Protein AF-0000000079570601 (afdb_homodimer)

Solvent-accessible surface area (backbone atoms only — not comparable to full-atom values): 13243 Å² total; per-residue (Å²): 118,61,71,46,60,29,41,32,36,60,76,48,92,51,24,32,38,34,32,43,89,65,66,34,74,46,58,36,30,83,54,88,56,44,44,42,29,32,66,52,32,40,37,41,13,38,45,50,30,35,46,32,47,29,41,59,62,26,50,78,47,21,62,67,76,37,49,36,35,40,22,36,32,30,47,47,73,58,99,70,26,23,23,57,42,77,32,35,38,34,38,42,67,40,51,45,84,55,72,39,18,50,51,16,60,66,43,40,67,57,32,50,49,44,14,59,66,33,56,13,34,50,48,28,27,28,44,70,29,46,73,72,43,76,44,82,103,118,61,72,46,60,29,41,33,36,61,77,49,93,52,24,32,38,33,32,44,88,66,65,35,74,46,57,36,30,82,53,88,57,45,44,43,28,32,66,51,32,40,38,41,11,38,45,50,30,35,46,33,46,27,42,57,61,24,51,77,48,22,60,67,76,37,49,36,36,40,21,37,30,32,46,46,74,58,98,68,25,25,22,56,43,76,31,35,38,35,37,42,66,38,52,45,84,56,70,38,16,51,51,17,60,67,44,42,68,58,31,51,48,44,14,60,66,32,56,14,35,51,48,27,27,27,44,70,29,45,73,72,43,76,42,82,103

Foldseek 3Di:
DDDFDWDWDDDDVQKIWIAGPVGDIAIEGDPPDPGHHPVVVLQVLQQVLLQVQLQVVLVVQFHWPDWDKDWDWDWDQDPVGTDTDPIDIDIDTAGDDDRSRVSSVVCNVVSSVCCQPPRRPSNCCVVVDDDDDDDDD/DDDFDWDWDDDDVQKIWIAGPVGDIAIEGDPPDPGHHPVVVLQVLQQVLLQVQLQVVLVVQFHWPDWDKDWDWDWDQDPVGTDTDPIDIDIDTAGDDDRSRVSSVVCNVVSSVCCQPPRRPSNVCVVVDDDDDDDDD

Organism: NCBI:txid1891644

Secondary structure (DSSP, 8-state):
--EEEEEEEEEETTEEEEE-TTS-EEEE-SSSSSSBPHHHHHHHHHHHHHHHHHHHHHHTT--EEEEEEEEEEEEEEETTEEEEEEEEEEEEEEE-SSHHHHHHHHHHHHHHHHIIIII-HHHHHHHH---EEEEE-/--EEEEEEEEEETTEEEEE-TTS-EEEE-SSSSSSBPHHHHHHHHHHHHHHHHHHHHHHTT--EEEEEEEEEEEEEEETTEEEEEEEEEEEEEEE-SSHHHHHHHHHHHHHHHHIIIII-HHHHHHHH---EEEEE-

Radius of gyration: 18.95 Å; Cα contacts (8 Å, |Δi|>4): 691; chains: 2; bounding box: 38×67×41 Å

InterPro domains:
  IPR003718 OsmC/Ohr conserved domain [PF02566] (31-133)
  IPR015946 K homology domain-like, alpha/beta [G3DSA:3.30.300.20] (38-136)
  IPR036102 OsmC/Ohr superfamily [SSF82784] (5-133)

pLDDT: mean 97.67, std 3.78, range [59.81, 99.0]

Nearest PDB structures (foldseek):
  1ml8-assembly1_A-2  TM=8.120E-01  e=1.477E-06  Escherichia coli
  1nye-assembly2_D  TM=7.050E-01  e=4.904E-06  Escherichia coli
  1qwi-assembly1_B  TM=6.899E-01  e=2.198E-05  Escherichia coli
  1nye-assembly1_A  TM=7.044E-01  e=6.872E-05  Escherichia coli
  2ql8-assembly1_B  TM=7.036E-01  e=4.065E-03  Lacticaseibacillus paracasei ATCC 334

Structure (mmCIF, N/CA/C/O backbone):
data_AF-0000000079570601-model_v1
#
loop_
_entity.id
_entity.type
_entity.pdbx_description
1 polymer 'OsmC family peroxiredoxin'
#
loop_
_atom_site.group_PDB
_atom_site.id
_atom_site.type_symbol
_atom_site.label_atom_id
_atom_site.label_alt_id
_atom_site.label_comp_id
_atom_site.label_asym_id
_atom_site.label_entity_id
_atom_site.label_seq_id
_atom_site.pdbx_PDB_ins_code
_atom_site.Cartn_x
_atom_site.Cartn_y
_atom_site.Cartn_z
_atom_site.occupancy
_atom_site.B_iso_or_equiv
_atom_site.auth_seq_id
_atom_site.auth_comp_id
_atom_site.auth_asym_id
_atom_site.auth_atom_id
_atom_site.pdbx_PDB_model_num
ATOM 1 N N . MET A 1 1 ? -19.844 -0.626 6.215 1 60.28 1 MET A N 1
ATOM 2 C CA . MET A 1 1 ? -18.406 -0.87 6.18 1 60.28 1 MET A CA 1
ATOM 3 C C . MET A 1 1 ? -17.953 -1.247 4.777 1 60.28 1 MET A C 1
ATOM 5 O O . MET A 1 1 ? -18.422 -2.236 4.211 1 60.28 1 MET A O 1
ATOM 9 N N . ALA A 1 2 ? -17.328 -0.262 4.195 1 81.19 2 ALA A N 1
ATOM 10 C CA . ALA A 1 2 ? -17.234 -0.324 2.738 1 81.19 2 ALA A CA 1
ATOM 11 C C . ALA A 1 2 ? -16.094 -1.247 2.307 1 81.19 2 ALA A C 1
ATOM 13 O O . ALA A 1 2 ? -15 -1.196 2.871 1 81.19 2 ALA A O 1
ATOM 14 N N . ARG A 1 3 ? -16.469 -2.258 1.586 1 89.88 3 ARG A N 1
ATOM 15 C CA . ARG A 1 3 ? -15.484 -3.148 0.983 1 89.88 3 ARG A CA 1
ATOM 16 C C . ARG A 1 3 ? -14.797 -2.482 -0.205 1 89.88 3 ARG A C 1
ATOM 18 O O . ARG A 1 3 ? -15.453 -1.821 -1.015 1 89.88 3 ARG A O 1
ATOM 25 N N . ARG A 1 4 ? -13.523 -2.58 -0.19 1 95.06 4 ARG A N 1
ATOM 26 C CA . ARG A 1 4 ? -12.75 -2.107 -1.332 1 95.06 4 ARG A CA 1
ATOM 27 C C . ARG A 1 4 ? -12.094 -3.273 -2.068 1 95.06 4 ARG A C 1
ATOM 29 O O . ARG A 1 4 ? -11.68 -4.254 -1.445 1 95.06 4 ARG A O 1
ATOM 36 N N . THR A 1 5 ? -12.039 -3.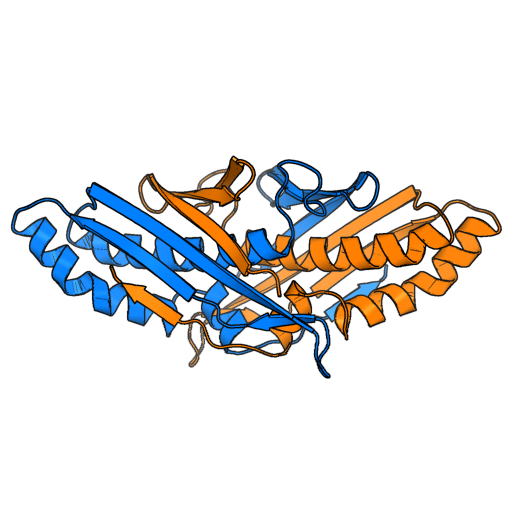088 -3.387 1 98.38 5 THR A N 1
ATOM 37 C CA . THR A 1 5 ? -11.438 -4.133 -4.211 1 98.38 5 THR A CA 1
ATOM 38 C C . THR A 1 5 ? -10.57 -3.523 -5.305 1 98.38 5 THR A C 1
ATOM 40 O O . THR A 1 5 ? -10.891 -2.467 -5.848 1 98.38 5 THR A O 1
ATOM 43 N N . VAL A 1 6 ? -9.508 -4.199 -5.621 1 98.88 6 VAL A N 1
ATOM 44 C CA . VAL A 1 6 ? -8.648 -3.873 -6.758 1 98.88 6 VAL A CA 1
ATOM 45 C C . VAL A 1 6 ? -8.422 -5.121 -7.605 1 98.88 6 VAL A C 1
ATOM 47 O O . VAL A 1 6 ? -8.219 -6.215 -7.074 1 98.88 6 VAL A O 1
ATOM 50 N N . GLN A 1 7 ? -8.516 -4.918 -8.891 1 98.94 7 GLN A N 1
ATOM 51 C CA . GLN A 1 7 ? -8.203 -5.977 -9.844 1 98.94 7 GLN A CA 1
ATOM 52 C C . GLN A 1 7 ? -6.785 -5.824 -10.391 1 98.94 7 GLN A C 1
ATOM 54 O O . GLN A 1 7 ? -6.359 -4.715 -10.719 1 98.94 7 GLN A O 1
ATOM 59 N N . ILE A 1 8 ? -6.051 -6.945 -10.492 1 99 8 ILE A N 1
ATOM 60 C CA . ILE A 1 8 ? -4.668 -6.922 -10.953 1 99 8 ILE A CA 1
ATOM 61 C C . ILE A 1 8 ? -4.461 -8 -12.023 1 99 8 ILE A C 1
ATOM 63 O O . ILE A 1 8 ? -4.883 -9.148 -11.844 1 99 8 ILE A O 1
ATOM 67 N N . GLU A 1 9 ? -3.807 -7.613 -13.109 1 98.94 9 GLU A N 1
ATOM 68 C CA . GLU A 1 9 ? -3.594 -8.547 -14.211 1 98.94 9 GLU A CA 1
ATOM 69 C C . GLU A 1 9 ? -2.152 -8.5 -14.711 1 98.94 9 GLU A C 1
ATOM 71 O O . GLU A 1 9 ? -1.586 -7.414 -14.875 1 98.94 9 GLU A O 1
ATOM 76 N N . LYS A 1 10 ? -1.619 -9.641 -14.938 1 98.94 10 LYS A N 1
ATOM 77 C CA . LYS A 1 10 ? -0.283 -9.734 -15.523 1 98.94 10 LYS A CA 1
ATOM 78 C C . LYS A 1 10 ? -0.291 -9.297 -16.984 1 98.94 10 LYS A C 1
ATOM 80 O O . LYS A 1 10 ? -1.134 -9.742 -17.766 1 98.94 10 LYS A O 1
ATOM 85 N N . ILE A 1 11 ? 0.71 -8.477 -17.297 1 98.56 11 ILE A N 1
ATOM 86 C CA . ILE A 1 11 ? 0.726 -8.008 -18.688 1 98.56 11 ILE A CA 1
ATOM 87 C C . ILE A 1 11 ? 2.057 -8.375 -19.344 1 98.56 11 ILE A C 1
ATOM 89 O O . ILE A 1 11 ? 2.213 -8.25 -20.562 1 98.56 11 ILE A O 1
ATOM 93 N N . ALA A 1 12 ? 3.02 -8.742 -18.672 1 97.94 12 ALA A N 1
ATOM 94 C CA . ALA A 1 12 ? 4.348 -9.211 -19.047 1 97.94 12 ALA A CA 1
ATOM 95 C C . ALA A 1 12 ? 5.027 -9.945 -17.906 1 97.94 12 ALA A C 1
ATOM 97 O O . ALA A 1 12 ? 4.496 -10.008 -16.797 1 97.94 12 ALA A O 1
ATOM 98 N N . PRO A 1 13 ? 6.09 -10.633 -18.125 1 97.25 13 PRO A N 1
ATOM 99 C CA . PRO A 1 13 ? 6.762 -11.32 -17.016 1 97.25 13 PRO A CA 1
ATOM 100 C C . PRO A 1 13 ? 7.016 -10.398 -15.828 1 97.25 13 PRO A C 1
ATOM 102 O O . PRO A 1 13 ? 7.715 -9.391 -15.953 1 97.25 13 PRO A O 1
ATOM 105 N N . SER A 1 14 ? 6.441 -10.711 -14.727 1 97.44 14 SER A N 1
ATOM 106 C CA . SER A 1 14 ? 6.566 -10.016 -13.453 1 97.44 14 SER A CA 1
ATOM 107 C C . SER A 1 14 ? 6.109 -8.562 -13.562 1 97.44 14 SER A C 1
ATOM 109 O O . SER A 1 14 ? 6.625 -7.688 -12.867 1 97.44 14 SER A O 1
ATOM 111 N N . LYS A 1 15 ? 5.297 -8.273 -14.5 1 98.56 15 LYS A N 1
ATOM 112 C CA . LYS A 1 15 ? 4.723 -6.945 -14.711 1 98.56 15 LYS A CA 1
ATOM 113 C C . LYS A 1 15 ? 3.199 -6.996 -14.688 1 98.56 15 LYS A C 1
ATOM 115 O O . LYS A 1 15 ? 2.586 -7.793 -15.398 1 98.56 15 LYS A O 1
ATOM 120 N N . PHE A 1 16 ? 2.592 -6.102 -13.93 1 98.94 16 PHE A N 1
ATOM 121 C CA . PHE A 1 16 ? 1.158 -6.16 -13.672 1 98.94 16 PHE A CA 1
ATOM 122 C C . PHE A 1 16 ? 0.527 -4.781 -13.82 1 98.94 16 PHE A C 1
ATOM 124 O O . PHE A 1 16 ? 1.208 -3.762 -13.688 1 98.94 16 PHE A O 1
ATOM 131 N N . VAL A 1 17 ? -0.768 -4.812 -14.086 1 98.94 17 VAL A N 1
ATOM 132 C CA . VAL A 1 17 ? -1.584 -3.604 -14.039 1 98.94 17 VAL A CA 1
ATOM 133 C C . VAL A 1 17 ? -2.688 -3.764 -13 1 98.94 17 VAL A C 1
ATOM 135 O O . VAL A 1 17 ? -3.445 -4.734 -13.031 1 98.94 17 VAL A O 1
ATOM 138 N N . ALA A 1 18 ? -2.713 -2.852 -12.062 1 98.94 18 ALA A N 1
ATOM 139 C CA . ALA A 1 18 ? -3.805 -2.775 -11.102 1 98.94 18 ALA A CA 1
ATOM 140 C C . ALA A 1 18 ? -4.863 -1.772 -11.547 1 98.94 18 ALA A C 1
ATOM 142 O O . ALA A 1 18 ? -4.535 -0.679 -12.008 1 98.94 18 ALA A O 1
ATOM 143 N N . THR A 1 19 ? -6.117 -2.127 -11.406 1 98.88 19 THR A N 1
ATOM 144 C CA . THR A 1 19 ? -7.25 -1.287 -11.781 1 98.88 19 THR A CA 1
ATOM 145 C C . THR A 1 19 ? -8.227 -1.142 -10.617 1 98.88 19 THR A C 1
ATOM 147 O O . THR A 1 19 ? -8.656 -2.139 -10.031 1 98.88 19 THR A O 1
ATOM 150 N N . ASN A 1 20 ? -8.531 0.105 -10.281 1 98.25 20 ASN A N 1
ATOM 151 C CA . ASN A 1 20 ? -9.547 0.298 -9.258 1 98.25 20 ASN A CA 1
ATOM 152 C C . ASN A 1 20 ? -10.953 0.258 -9.852 1 98.25 20 ASN A C 1
ATOM 154 O O . ASN A 1 20 ? -11.125 0.081 -11.055 1 98.25 20 ASN A O 1
ATOM 158 N N . GLU A 1 21 ? -11.953 0.368 -9 1 95.75 21 GLU A N 1
ATOM 159 C CA . GLU A 1 21 ? -13.344 0.22 -9.422 1 95.75 21 GLU A CA 1
ATOM 160 C C . GLU A 1 21 ? -13.758 1.357 -10.352 1 95.75 21 GLU A C 1
ATOM 162 O O . GLU A 1 21 ? -14.703 1.215 -11.133 1 95.75 21 GLU A O 1
ATOM 167 N N . ARG A 1 22 ? -13.039 2.416 -10.297 1 96.5 22 ARG A N 1
ATOM 168 C CA . ARG A 1 22 ? -13.398 3.598 -11.07 1 96.5 22 ARG A CA 1
ATOM 169 C C . ARG A 1 22 ? -12.625 3.646 -12.383 1 96.5 22 ARG A C 1
ATOM 171 O O . ARG A 1 22 ? -12.742 4.605 -13.148 1 96.5 22 ARG A O 1
ATOM 178 N N . GLY A 1 23 ? -11.727 2.729 -12.609 1 97.19 23 GLY A N 1
ATOM 179 C CA . GLY A 1 23 ? -11.117 2.547 -13.922 1 97.19 23 GLY A CA 1
ATOM 180 C C . GLY A 1 23 ? -9.695 3.051 -13.992 1 97.19 23 GLY A C 1
ATOM 181 O O . GLY A 1 23 ? -9.016 2.873 -15.016 1 97.19 23 GLY A O 1
ATOM 182 N N . ALA A 1 24 ? -9.141 3.764 -12.961 1 97.69 24 ALA A N 1
ATOM 183 C CA . ALA A 1 24 ? -7.746 4.199 -12.945 1 97.69 24 ALA A CA 1
ATOM 184 C C . ALA A 1 24 ? -6.801 3.004 -12.914 1 97.69 24 ALA A C 1
ATOM 186 O O . 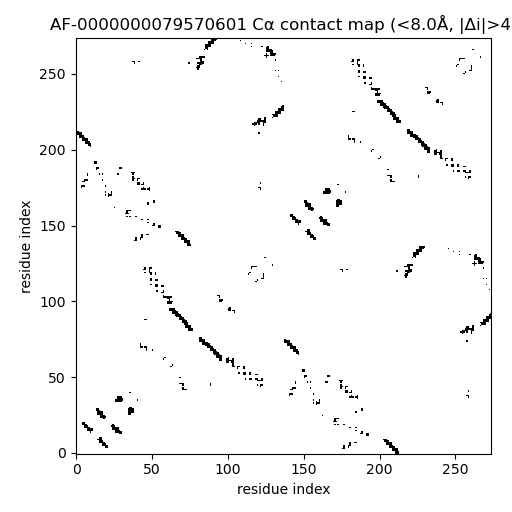ALA A 1 24 ? -7.113 1.97 -12.32 1 97.69 24 ALA A O 1
ATOM 187 N N . GLN A 1 25 ? -5.621 3.182 -13.531 1 98.5 25 GLN A N 1
ATOM 188 C CA . GLN A 1 25 ? -4.68 2.072 -13.641 1 98.5 25 GLN A CA 1
ATOM 189 C C . GLN A 1 25 ? -3.283 2.49 -13.188 1 98.5 25 GLN A C 1
ATOM 191 O O . GLN A 1 25 ? -2.881 3.639 -13.375 1 98.5 25 GLN A O 1
ATOM 196 N N . ILE A 1 26 ? -2.58 1.528 -12.617 1 98.5 26 ILE A N 1
ATOM 197 C CA . ILE A 1 26 ? -1.169 1.661 -12.273 1 98.5 26 ILE A CA 1
ATOM 198 C C . ILE A 1 26 ? -0.402 0.433 -12.758 1 98.5 26 ILE A C 1
ATOM 200 O O . ILE A 1 26 ? -0.833 -0.702 -12.539 1 98.5 26 ILE A O 1
ATOM 204 N N . THR A 1 27 ? 0.699 0.72 -13.414 1 98.62 27 THR A N 1
ATOM 205 C CA . THR A 1 27 ? 1.592 -0.369 -13.789 1 98.62 27 THR A CA 1
ATOM 206 C C . THR A 1 27 ? 2.635 -0.619 -12.703 1 98.62 27 THR A C 1
ATOM 208 O O . THR A 1 27 ? 3.225 0.325 -12.18 1 98.62 27 THR A O 1
ATOM 211 N N . ILE A 1 28 ? 2.848 -1.929 -12.375 1 98.81 28 ILE A N 1
ATOM 212 C CA . ILE A 1 28 ? 3.725 -2.338 -11.281 1 98.81 28 ILE A CA 1
ATOM 213 C C . ILE A 1 28 ? 4.68 -3.424 -11.773 1 98.81 28 ILE A C 1
ATOM 215 O O . ILE A 1 28 ? 4.262 -4.375 -12.438 1 98.81 28 ILE A O 1
ATOM 219 N N . GLY A 1 29 ? 5.891 -3.211 -11.461 1 98.31 29 GLY A N 1
ATOM 220 C CA . GLY A 1 29 ? 6.891 -4.191 -11.859 1 98.31 29 GLY A CA 1
ATOM 221 C C . GLY A 1 29 ? 7.988 -4.375 -10.828 1 98.31 29 GLY A C 1
ATOM 222 O O . GLY A 1 29 ? 7.75 -4.207 -9.625 1 98.31 29 GLY A O 1
ATOM 223 N N . MET A 1 30 ? 9.125 -4.758 -11.312 1 97.19 30 MET A N 1
ATOM 224 C CA . MET A 1 30 ? 10.234 -5.117 -10.43 1 97.19 30 MET A CA 1
ATOM 225 C C . MET A 1 30 ? 11.289 -4.016 -10.398 1 97.19 30 MET A C 1
ATOM 227 O O . MET A 1 30 ? 12.391 -4.211 -9.883 1 97.19 30 MET A O 1
ATOM 231 N N . GLY A 1 31 ? 10.992 -2.896 -11.039 1 93.88 31 GLY A N 1
ATOM 232 C CA . GLY A 1 31 ? 11.891 -1.757 -10.93 1 93.88 31 GLY A CA 1
ATOM 233 C C . GLY A 1 31 ? 12.844 -1.629 -12.102 1 93.88 31 GLY A C 1
ATOM 234 O O . GLY A 1 31 ? 13.789 -0.841 -12.055 1 93.88 31 GLY A O 1
ATOM 235 N N . GLU A 1 32 ? 12.648 -2.414 -13.141 1 92.81 32 GLU A N 1
ATOM 236 C CA . GLU A 1 32 ? 13.516 -2.371 -14.312 1 92.81 32 GLU A CA 1
ATOM 237 C C . GLU A 1 32 ? 13.195 -1.169 -15.195 1 92.81 32 GLU A C 1
ATOM 239 O O . GLU A 1 32 ? 13.984 -0.803 -16.062 1 92.81 32 GLU A O 1
ATOM 244 N N . ASP A 1 33 ? 12.102 -0.606 -15.062 1 94.19 33 ASP A N 1
ATOM 245 C CA . ASP A 1 33 ? 11.656 0.616 -15.719 1 94.19 33 ASP A CA 1
ATOM 246 C C . ASP A 1 33 ? 11.078 1.604 -14.711 1 94.19 33 ASP A C 1
ATOM 248 O O . ASP A 1 33 ? 11.32 1.489 -13.508 1 94.19 33 ASP A O 1
ATOM 252 N N . ALA A 1 34 ? 10.414 2.596 -15.203 1 95.94 34 ALA A N 1
ATOM 253 C CA . ALA A 1 34 ? 9.953 3.682 -14.344 1 95.94 34 ALA A CA 1
ATOM 254 C C . ALA A 1 34 ? 8.742 3.258 -13.523 1 95.94 34 ALA A C 1
ATOM 256 O O . ALA A 1 34 ? 8.281 3.998 -12.648 1 95.94 34 ALA A O 1
ATOM 257 N N . ASP A 1 35 ? 8.281 2.066 -13.742 1 97.44 35 ASP A N 1
ATOM 258 C CA . ASP A 1 35 ? 7.078 1.61 -13.055 1 97.44 35 ASP A CA 1
ATOM 259 C C . ASP A 1 35 ? 7.301 1.546 -11.547 1 97.44 35 ASP A C 1
ATOM 261 O O . ASP A 1 35 ? 8.438 1.391 -11.086 1 97.44 35 ASP A O 1
ATOM 265 N N . PHE A 1 36 ? 6.305 1.702 -10.828 1 98.5 36 PHE A N 1
ATOM 266 C CA . PHE A 1 36 ? 6.383 1.478 -9.391 1 98.5 36 PHE A CA 1
ATOM 267 C C . PHE A 1 36 ? 6.672 0.013 -9.086 1 98.5 36 PHE A C 1
ATOM 269 O O . PHE A 1 36 ? 6.227 -0.877 -9.812 1 98.5 36 PHE A O 1
ATOM 276 N N . VAL A 1 37 ? 7.379 -0.242 -8.023 1 98.44 37 VAL A N 1
ATOM 277 C CA . VAL A 1 37 ? 7.445 -1.569 -7.422 1 98.44 37 VAL A CA 1
ATOM 278 C C . VAL A 1 37 ? 6.469 -1.653 -6.254 1 98.44 37 VAL A C 1
ATOM 280 O O . VAL A 1 37 ? 6.055 -0.628 -5.707 1 98.44 37 VAL A O 1
ATOM 283 N N . PRO A 1 38 ? 6.074 -2.846 -5.836 1 98.75 38 PRO A N 1
ATOM 284 C CA . PRO A 1 38 ? 5.051 -2.98 -4.797 1 98.75 38 PRO A CA 1
ATOM 285 C C . PRO A 1 38 ? 5.414 -2.248 -3.508 1 98.75 38 PRO A C 1
ATOM 287 O O . PRO A 1 38 ? 4.562 -1.602 -2.896 1 98.75 38 PRO A O 1
ATOM 290 N N . GLY A 1 39 ? 6.66 -2.314 -3.105 1 98.56 39 GLY A N 1
ATOM 291 C CA . GLY A 1 39 ? 7.102 -1.622 -1.905 1 98.56 39 GLY A CA 1
ATOM 292 C C . GLY A 1 39 ? 6.891 -0.122 -1.968 1 98.56 39 GLY A C 1
ATOM 293 O O . GLY A 1 39 ? 6.523 0.501 -0.968 1 98.56 39 GLY A O 1
ATOM 294 N N . GLU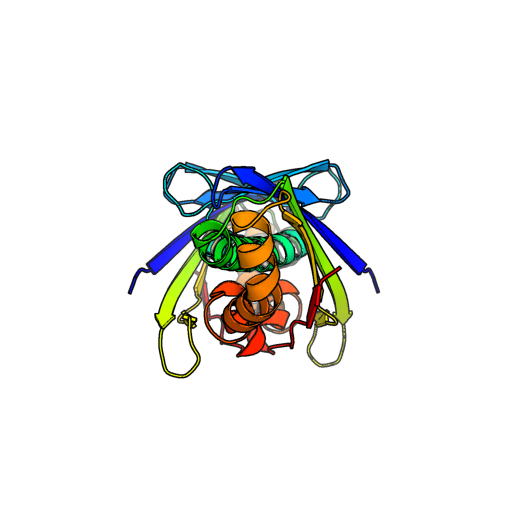 A 1 40 ? 7.113 0.484 -3.115 1 98.69 40 GLU A N 1
ATOM 295 C CA . GLU A 1 40 ? 6.883 1.913 -3.301 1 98.69 40 GLU A CA 1
ATOM 296 C C . GLU A 1 40 ? 5.395 2.248 -3.234 1 98.69 40 GLU A C 1
ATOM 298 O O . GLU A 1 40 ? 5.016 3.318 -2.756 1 98.69 40 GLU A O 1
ATOM 303 N N . LEU A 1 41 ? 4.504 1.358 -3.721 1 98.88 41 LEU A N 1
ATOM 304 C CA . LEU A 1 41 ? 3.066 1.568 -3.582 1 98.88 41 LEU A CA 1
ATOM 305 C C . LEU A 1 41 ? 2.658 1.588 -2.111 1 98.88 41 LEU A C 1
ATOM 307 O O . LEU A 1 41 ? 1.8 2.377 -1.713 1 98.88 41 LEU A O 1
ATOM 311 N N . LEU A 1 42 ? 3.275 0.679 -1.354 1 98.94 42 LEU A N 1
ATOM 312 C CA . LEU A 1 42 ? 3.021 0.662 0.082 1 98.94 42 LEU A CA 1
ATOM 313 C C . LEU A 1 42 ? 3.383 2.002 0.713 1 98.94 42 LEU A C 1
ATOM 315 O O . LEU A 1 42 ? 2.594 2.568 1.473 1 98.94 42 LEU A O 1
ATOM 319 N N . LEU A 1 43 ? 4.547 2.518 0.365 1 98.94 43 LEU A N 1
ATOM 320 C CA . LEU A 1 43 ? 4.988 3.801 0.902 1 98.94 43 LEU A CA 1
ATOM 321 C C . LEU A 1 43 ? 4.062 4.926 0.456 1 98.94 43 LEU A C 1
ATOM 323 O O . LEU A 1 43 ? 3.697 5.789 1.257 1 98.94 43 LEU A O 1
ATOM 327 N N . ALA A 1 44 ? 3.664 4.914 -0.825 1 98.94 44 ALA A N 1
ATOM 328 C CA . ALA A 1 44 ? 2.75 5.926 -1.352 1 98.94 44 ALA A CA 1
ATOM 329 C C . ALA A 1 44 ? 1.405 5.875 -0.632 1 98.94 44 ALA A C 1
ATOM 331 O O . ALA A 1 44 ? 0.803 6.918 -0.357 1 98.94 44 ALA A O 1
ATOM 332 N N . ALA A 1 45 ? 0.935 4.656 -0.342 1 98.94 45 ALA A N 1
ATOM 333 C CA . ALA A 1 45 ? -0.331 4.48 0.365 1 98.94 45 ALA A CA 1
ATOM 334 C C . ALA A 1 45 ? -0.267 5.086 1.765 1 98.94 45 ALA A C 1
ATOM 336 O O . ALA A 1 45 ? -1.171 5.816 2.172 1 98.94 45 ALA A O 1
ATOM 337 N N . ILE A 1 46 ? 0.817 4.844 2.479 1 98.94 46 ILE A N 1
ATOM 338 C CA . ILE A 1 46 ? 1.014 5.359 3.83 1 98.94 46 ILE A CA 1
ATOM 339 C C . ILE A 1 46 ? 1.001 6.887 3.805 1 98.94 46 ILE A C 1
ATOM 341 O O . ILE A 1 46 ? 0.244 7.52 4.547 1 98.94 46 ILE A O 1
ATOM 345 N N . GLY A 1 47 ? 1.842 7.457 2.992 1 98.94 47 GLY A N 1
ATOM 346 C CA . GLY A 1 47 ? 2.027 8.898 2.979 1 98.94 47 GLY A CA 1
ATOM 347 C C . GLY A 1 47 ? 0.788 9.656 2.545 1 98.94 47 GLY A C 1
ATOM 348 O O . GLY A 1 47 ? 0.452 10.695 3.121 1 98.94 47 GLY A O 1
ATOM 349 N N . SER A 1 48 ? 0.135 9.18 1.51 1 98.94 48 SER A N 1
ATOM 350 C CA . SER A 1 48 ? -1.032 9.891 0.996 1 98.94 48 SER A CA 1
ATOM 351 C C . SER A 1 48 ? -2.213 9.781 1.955 1 98.94 48 SER A C 1
ATOM 353 O O . SER A 1 48 ? -3.01 10.711 2.074 1 98.94 48 SER A O 1
ATOM 355 N N . CYS A 1 49 ? -2.369 8.641 2.619 1 98.94 49 CYS A N 1
ATOM 356 C CA . CYS A 1 49 ? -3.41 8.484 3.631 1 98.94 49 CYS A CA 1
ATOM 357 C C . CYS A 1 49 ? -3.242 9.508 4.746 1 98.94 49 CYS A C 1
ATOM 359 O O . CYS A 1 49 ? -4.176 10.25 5.062 1 98.94 49 CYS A O 1
ATOM 361 N N . SER A 1 50 ? -2.023 9.516 5.277 1 98.88 50 SER A N 1
ATOM 362 C CA . SER A 1 50 ? -1.723 10.492 6.32 1 98.88 50 SER A CA 1
ATOM 363 C C . SER A 1 50 ? -1.85 11.922 5.793 1 98.88 50 SER A C 1
ATOM 365 O O . SER A 1 50 ? -2.357 12.797 6.488 1 98.88 50 SER A O 1
ATOM 367 N N . GLY A 1 51 ? -1.33 12.125 4.605 1 98.94 51 GLY A N 1
ATOM 368 C CA . GLY A 1 51 ? -1.432 13.438 3.984 1 98.94 51 GLY A CA 1
ATOM 369 C C . GLY A 1 51 ? -2.857 13.945 3.889 1 98.94 51 GLY A C 1
ATOM 370 O O . GLY A 1 51 ? -3.135 15.102 4.215 1 98.94 51 GLY A O 1
ATOM 371 N N . ILE A 1 52 ? -3.732 13.102 3.453 1 98.88 52 ILE A N 1
ATOM 372 C CA . ILE A 1 52 ? -5.137 13.469 3.322 1 98.88 52 ILE A CA 1
ATOM 373 C C . ILE A 1 52 ? -5.699 13.859 4.688 1 98.88 52 ILE A C 1
ATOM 375 O O . ILE A 1 52 ? -6.359 14.891 4.824 1 98.88 52 ILE A O 1
ATOM 379 N N . ASP A 1 53 ? -5.449 13.07 5.711 1 98.81 53 ASP A N 1
ATOM 380 C CA . ASP A 1 53 ? -5.926 13.375 7.055 1 98.81 53 ASP A CA 1
ATOM 381 C C . ASP A 1 53 ? -5.426 14.742 7.516 1 98.81 53 ASP A C 1
ATOM 383 O O . ASP A 1 53 ? -6.207 15.57 7.992 1 98.81 53 ASP A O 1
ATOM 387 N N . VAL A 1 54 ? -4.152 14.922 7.363 1 98.88 54 VAL A N 1
ATOM 388 C CA . VAL A 1 54 ? -3.518 16.141 7.852 1 98.88 54 VAL A CA 1
ATOM 389 C C . VAL A 1 54 ? -4.039 17.344 7.066 1 98.88 54 VAL A C 1
ATOM 391 O O . VAL A 1 54 ? -4.305 18.406 7.645 1 98.88 54 VAL A O 1
ATOM 394 N N . ASP A 1 55 ? -4.18 17.172 5.789 1 98.88 55 ASP A N 1
ATOM 395 C CA . ASP A 1 55 ? -4.699 18.234 4.953 1 98.88 55 ASP A CA 1
ATOM 396 C C . ASP A 1 55 ? -6.102 18.656 5.395 1 98.88 55 ASP A C 1
ATOM 398 O O . ASP A 1 55 ? -6.395 19.844 5.527 1 98.88 55 ASP A O 1
ATOM 402 N N . ILE A 1 56 ? -6.957 17.703 5.605 1 98.56 56 ILE A N 1
ATOM 403 C CA . ILE A 1 56 ? -8.328 17.969 6.02 1 98.56 56 ILE A CA 1
ATOM 404 C C . ILE A 1 56 ? -8.328 18.719 7.348 1 98.56 56 ILE A C 1
ATOM 406 O O . ILE A 1 56 ? -9.047 19.719 7.504 1 98.56 56 ILE A O 1
ATOM 410 N N . LEU A 1 57 ? -7.535 18.297 8.273 1 98.5 57 LEU A N 1
ATOM 411 C CA . LEU A 1 57 ? -7.543 18.844 9.617 1 98.5 57 LEU A CA 1
ATOM 412 C C . LEU A 1 57 ? -6.941 20.25 9.633 1 98.5 57 LEU A C 1
ATOM 414 O O . LEU A 1 57 ? -7.391 21.109 10.391 1 98.5 57 LEU A O 1
ATOM 418 N N . THR A 1 58 ? -5.945 20.516 8.797 1 98.56 58 THR A N 1
ATOM 419 C CA . THR A 1 58 ? -5.277 21.812 8.82 1 98.56 58 THR A CA 1
ATOM 420 C C . THR A 1 58 ? -6.016 22.812 7.938 1 98.56 58 THR A C 1
ATOM 422 O O . THR A 1 58 ? -6.078 24 8.258 1 98.56 58 THR A O 1
ATOM 425 N N . SER A 1 59 ? -6.609 22.328 6.855 1 97.38 59 SER A N 1
ATOM 426 C CA . SER A 1 59 ? -7.234 23.234 5.898 1 97.38 59 SER A CA 1
ATOM 427 C C . SER A 1 59 ? -8.492 23.875 6.48 1 97.38 59 SER A C 1
ATOM 429 O O . SER A 1 59 ? -9 24.859 5.953 1 97.38 59 SER A O 1
ATOM 431 N N . ARG A 1 60 ? -9.031 23.312 7.543 1 96 60 ARG A N 1
ATOM 432 C CA . ARG A 1 60 ? -10.141 23.906 8.273 1 96 60 ARG A CA 1
ATOM 433 C C . ARG A 1 60 ? -9.742 25.25 8.875 1 96 60 ARG A C 1
ATOM 435 O O . ARG A 1 60 ? -10.602 26.094 9.172 1 96 60 ARG A O 1
ATOM 442 N N . ARG A 1 61 ? -8.445 25.469 9 1 97 61 ARG A N 1
ATOM 443 C CA . ARG A 1 61 ? -7.93 26.688 9.617 1 97 61 ARG A CA 1
ATOM 444 C C . ARG A 1 61 ? -7.293 27.609 8.578 1 97 61 ARG A C 1
ATOM 446 O O . ARG A 1 61 ? -7.531 28.812 8.578 1 97 61 ARG A O 1
ATOM 453 N N . GLY A 1 62 ? -6.48 27.031 7.762 1 97.06 62 GLY A N 1
ATOM 454 C CA . GLY A 1 62 ? -5.762 27.797 6.746 1 97.06 62 GLY A CA 1
ATOM 455 C C . GLY A 1 62 ? -5.199 26.922 5.645 1 97.06 62 GLY A C 1
ATOM 456 O O . GLY A 1 62 ? -4.875 25.75 5.875 1 97.06 62 GLY A O 1
ATOM 457 N N . GLU A 1 63 ? -4.961 27.547 4.531 1 95.19 63 GLU A N 1
ATOM 458 C CA . GLU A 1 63 ? -4.465 26.812 3.373 1 95.19 63 GLU A CA 1
ATOM 459 C C . GLU A 1 63 ? -2.941 26.703 3.398 1 95.19 63 GLU A C 1
ATOM 461 O O . GLU A 1 63 ? -2.25 27.656 3.762 1 95.19 63 GLU A O 1
ATOM 466 N N . SER A 1 64 ? -2.486 25.547 3.025 1 98.38 64 SER A N 1
ATOM 467 C CA . SER A 1 64 ? -1.043 25.359 2.928 1 98.38 64 SER A CA 1
ATOM 468 C C . SER A 1 64 ? -0.491 25.953 1.635 1 98.38 64 SER A C 1
ATOM 470 O O . SER A 1 64 ? -1.145 25.891 0.591 1 98.38 64 SER A O 1
ATOM 472 N N . THR A 1 65 ? 0.7 26.5 1.723 1 98.25 65 THR A N 1
ATOM 473 C CA . THR A 1 65 ? 1.409 26.969 0.542 1 98.25 65 THR A CA 1
ATOM 474 C C . THR A 1 65 ? 2.363 25.906 0.014 1 98.25 65 THR A C 1
ATOM 476 O O . THR A 1 65 ? 2.719 25.906 -1.167 1 98.25 65 THR A O 1
ATOM 479 N N . THR A 1 66 ? 2.834 25.109 0.934 1 98.69 66 THR A N 1
ATOM 480 C CA . THR A 1 66 ? 3.639 23.938 0.65 1 98.69 66 THR A CA 1
ATOM 481 C C . THR A 1 66 ? 3.125 22.734 1.438 1 98.69 66 THR A C 1
ATOM 483 O O . THR A 1 66 ? 2.797 22.844 2.619 1 98.69 66 THR A O 1
ATOM 486 N N . PHE A 1 67 ? 2.947 21.703 0.746 1 98.94 67 PHE A N 1
ATOM 487 C CA . PHE A 1 67 ? 2.582 20.438 1.377 1 98.94 67 PHE A CA 1
ATOM 488 C C . PHE A 1 67 ? 3.258 19.266 0.674 1 98.94 67 PHE A C 1
ATOM 490 O O . PHE A 1 67 ? 2.76 18.766 -0.339 1 98.94 67 PHE A O 1
ATOM 497 N N . ARG A 1 68 ? 4.355 18.828 1.275 1 98.94 68 ARG A N 1
ATOM 498 C CA . ARG A 1 68 ? 5.176 17.734 0.76 1 98.94 68 ARG A CA 1
ATOM 499 C C . ARG A 1 68 ? 5.375 16.641 1.818 1 98.94 68 ARG A C 1
ATOM 501 O O . ARG A 1 68 ? 5.492 16.953 3.008 1 98.94 68 ARG A O 1
ATOM 508 N N . ILE A 1 69 ? 5.391 15.477 1.382 1 99 69 ILE A N 1
ATOM 509 C CA . ILE A 1 69 ? 5.656 14.328 2.236 1 99 69 ILE A CA 1
ATOM 510 C C . ILE A 1 69 ? 6.723 13.445 1.595 1 99 69 ILE A C 1
ATOM 512 O O . ILE A 1 69 ? 6.707 13.219 0.383 1 99 69 ILE A O 1
ATOM 516 N N . GLU A 1 70 ? 7.664 13.016 2.324 1 98.94 70 GLU A N 1
ATOM 517 C CA . GLU A 1 70 ? 8.555 11.922 1.947 1 98.94 70 GLU A CA 1
ATOM 518 C C . GLU A 1 70 ? 8.328 10.703 2.836 1 98.94 70 GLU A C 1
ATOM 520 O O . GLU A 1 70 ? 8.273 10.82 4.062 1 98.94 70 GLU A O 1
ATOM 525 N N . VAL A 1 71 ? 8.164 9.594 2.229 1 98.94 71 VAL A N 1
ATOM 526 C CA . VAL A 1 71 ? 8.031 8.352 2.982 1 98.94 71 VAL A CA 1
ATOM 527 C C . VAL A 1 71 ? 9.188 7.414 2.639 1 98.94 71 VAL A C 1
ATOM 529 O O . VAL A 1 71 ? 9.5 7.207 1.463 1 98.94 71 VAL A O 1
ATOM 532 N N . GLY A 1 72 ? 9.836 6.902 3.633 1 98.69 72 GLY A N 1
ATOM 533 C CA . GLY A 1 72 ? 10.938 5.965 3.438 1 98.69 72 GLY A CA 1
ATOM 534 C C . GLY A 1 72 ? 10.812 4.715 4.285 1 98.69 72 GLY A C 1
ATOM 535 O O . GLY A 1 72 ? 10.031 4.68 5.238 1 98.69 72 GLY A O 1
ATOM 536 N N . GLY A 1 73 ? 11.531 3.654 3.977 1 98.5 73 GLY A N 1
ATOM 537 C CA . GLY A 1 73 ? 11.633 2.4 4.703 1 98.5 73 GLY A CA 1
ATOM 538 C C . GLY A 1 73 ? 12.766 1.518 4.203 1 98.5 73 GLY A C 1
ATOM 539 O O . GLY A 1 73 ? 13.312 1.756 3.127 1 98.5 73 GLY A O 1
ATOM 540 N N . GLU A 1 74 ? 13.078 0.569 5 1 98.19 74 GLU A N 1
ATOM 541 C CA . GLU A 1 74 ? 14.133 -0.379 4.656 1 98.19 74 GLU A CA 1
ATOM 542 C C . GLU A 1 74 ? 13.57 -1.779 4.438 1 98.19 74 GLU A C 1
ATOM 544 O O . GLU A 1 74 ? 12.836 -2.299 5.281 1 98.19 74 GLU A O 1
ATOM 549 N N . LYS A 1 75 ? 13.914 -2.324 3.312 1 97.81 75 LYS A N 1
ATOM 550 C CA . LYS A 1 75 ? 13.609 -3.736 3.104 1 97.81 75 LYS A CA 1
ATOM 551 C C . LYS A 1 75 ? 14.664 -4.629 3.754 1 97.81 75 LYS A C 1
ATOM 553 O O . LYS A 1 75 ? 15.859 -4.48 3.496 1 97.81 75 LYS A O 1
ATOM 558 N N . VAL A 1 76 ? 14.195 -5.555 4.539 1 97.94 76 VAL A N 1
ATOM 559 C CA . VAL A 1 76 ? 15.102 -6.477 5.211 1 97.94 76 VAL A CA 1
ATOM 560 C C . VAL A 1 76 ? 14.641 -7.914 4.992 1 97.94 76 VAL A C 1
ATOM 562 O O . VAL A 1 76 ? 13.523 -8.148 4.52 1 97.94 76 VAL A O 1
ATOM 565 N N . ARG A 1 77 ? 15.469 -8.828 5.223 1 97.81 77 ARG A N 1
ATOM 566 C CA . ARG A 1 77 ? 15.172 -10.258 5.266 1 97.81 77 ARG A CA 1
ATOM 567 C C . ARG A 1 77 ? 15.773 -10.898 6.512 1 97.81 77 ARG A C 1
ATOM 569 O O . ARG A 1 77 ? 16.969 -10.781 6.762 1 97.81 77 ARG A O 1
ATOM 576 N N . ASP A 1 78 ? 14.984 -11.531 7.312 1 97.62 78 ASP A N 1
ATOM 577 C CA . ASP A 1 78 ? 15.43 -12.234 8.508 1 97.62 78 ASP A CA 1
ATOM 578 C C . ASP A 1 78 ? 14.625 -13.508 8.734 1 97.62 78 ASP A C 1
ATOM 580 O O . ASP A 1 78 ? 14.156 -14.133 7.777 1 97.62 78 ASP A O 1
ATOM 584 N N . GLU A 1 79 ? 14.5 -14.023 9.938 1 97.44 79 GLU A N 1
ATOM 585 C CA . GLU A 1 79 ? 13.812 -15.273 10.242 1 97.44 79 GLU A CA 1
ATOM 586 C C . GLU A 1 79 ? 12.32 -15.172 9.945 1 97.44 79 GLU A C 1
ATOM 588 O O . GLU A 1 79 ? 11.633 -16.188 9.836 1 97.44 79 GLU A O 1
ATOM 593 N N . HIS A 1 80 ? 11.805 -13.977 9.766 1 96.94 80 HIS A N 1
ATOM 594 C CA . HIS A 1 80 ? 10.391 -13.758 9.484 1 96.94 80 HIS A CA 1
ATOM 595 C C . HIS A 1 80 ? 10.156 -13.539 7.992 1 96.94 80 HIS A C 1
ATOM 597 O O . HIS A 1 80 ? 9.031 -13.234 7.574 1 96.94 80 HIS A O 1
ATOM 603 N N . GLY A 1 81 ? 11.25 -13.719 7.211 1 98.12 81 GLY A N 1
ATOM 604 C CA . GLY A 1 81 ? 11.156 -13.469 5.781 1 98.12 81 GLY A CA 1
ATOM 605 C C . GLY A 1 81 ? 11.414 -12.023 5.41 1 98.12 81 GLY A C 1
ATOM 606 O O . GLY A 1 81 ? 12.07 -11.289 6.152 1 98.12 81 GLY A O 1
ATOM 607 N N . ASN A 1 82 ? 10.992 -11.695 4.191 1 98.5 82 ASN A N 1
ATOM 608 C CA . ASN A 1 82 ? 11.102 -10.32 3.719 1 98.5 82 ASN A CA 1
ATOM 609 C C . ASN A 1 82 ? 10.133 -9.398 4.453 1 98.5 82 ASN A C 1
ATOM 611 O O . ASN A 1 82 ? 9.008 -9.797 4.773 1 98.5 82 ASN A O 1
ATOM 615 N N . HIS A 1 83 ? 10.5 -8.203 4.754 1 98.56 83 HIS A N 1
ATOM 616 C CA . HIS A 1 83 ? 9.586 -7.176 5.25 1 98.56 83 HIS A CA 1
ATOM 617 C C . HIS A 1 83 ? 10.273 -5.812 5.301 1 98.56 83 HIS A C 1
ATOM 619 O O . HIS A 1 83 ? 11.469 -5.707 5.027 1 98.56 83 HIS A O 1
ATOM 625 N N . MET A 1 84 ? 9.508 -4.836 5.574 1 98.5 84 MET A N 1
ATOM 626 C CA . MET A 1 84 ? 10.07 -3.492 5.691 1 98.5 84 MET A CA 1
ATOM 627 C C . MET A 1 84 ? 10.164 -3.07 7.156 1 98.5 84 MET A C 1
ATOM 629 O O . MET A 1 84 ? 9.305 -3.422 7.965 1 98.5 84 MET A O 1
ATOM 633 N N . THR A 1 85 ? 11.164 -2.32 7.457 1 98.06 85 THR A N 1
ATOM 634 C CA . THR A 1 85 ? 11.383 -1.699 8.758 1 98.06 85 THR A CA 1
ATOM 635 C C . THR A 1 85 ? 11.711 -0.218 8.602 1 98.06 85 THR A C 1
ATOM 637 O O . THR A 1 85 ? 11.867 0.275 7.48 1 98.06 85 THR A O 1
ATOM 640 N N . ASP A 1 86 ? 11.75 0.498 9.75 1 98.19 86 ASP A N 1
ATOM 641 C CA . ASP A 1 86 ? 12.164 1.898 9.805 1 98.19 86 ASP A CA 1
ATOM 642 C C . ASP A 1 86 ? 11.312 2.756 8.867 1 98.19 86 ASP A C 1
ATOM 644 O O . ASP A 1 86 ? 11.836 3.58 8.125 1 98.19 86 ASP A O 1
ATOM 648 N N . LEU A 1 87 ? 10.039 2.445 8.836 1 98.81 87 LEU A N 1
ATOM 649 C CA . LEU A 1 87 ? 9.109 3.279 8.086 1 98.81 87 LEU A CA 1
ATOM 650 C C . LEU A 1 87 ? 9.016 4.676 8.695 1 98.81 87 LEU A C 1
ATOM 652 O O . LEU A 1 87 ? 8.836 4.82 9.906 1 98.81 87 LEU A O 1
ATOM 656 N N . GLU A 1 88 ? 9.18 5.66 7.832 1 98.88 88 GLU A N 1
ATOM 657 C CA . GLU A 1 88 ? 9.172 7.051 8.281 1 98.88 88 GLU A CA 1
ATOM 658 C C . GLU A 1 88 ? 8.398 7.941 7.312 1 98.88 88 GLU A C 1
ATOM 660 O O . GLU A 1 88 ? 8.594 7.867 6.098 1 98.88 88 GLU A O 1
ATOM 665 N N . VAL A 1 89 ? 7.52 8.742 7.848 1 98.94 89 VAL A N 1
ATOM 666 C CA . VAL A 1 89 ? 6.758 9.742 7.109 1 98.94 89 VAL A CA 1
ATOM 667 C C . VAL A 1 89 ? 7.223 11.141 7.508 1 98.94 89 VAL A C 1
ATOM 669 O O . VAL A 1 89 ? 7.008 11.57 8.641 1 98.94 89 VAL A O 1
ATOM 672 N N . THR A 1 90 ? 7.816 11.828 6.574 1 98.94 90 THR A N 1
ATOM 673 C CA . THR A 1 90 ? 8.312 13.172 6.816 1 98.94 90 THR A CA 1
ATOM 674 C C . THR A 1 90 ? 7.414 14.211 6.148 1 98.94 90 THR A C 1
ATOM 676 O O . THR A 1 90 ? 7.227 14.188 4.93 1 98.94 90 THR A O 1
ATOM 679 N N . PHE A 1 91 ? 6.941 15.156 6.941 1 98.94 91 PHE A N 1
ATOM 680 C CA . PHE A 1 91 ? 6.074 16.219 6.461 1 98.94 91 PHE A CA 1
ATOM 681 C C . PHE A 1 91 ? 6.852 17.531 6.32 1 98.94 91 PHE A C 1
ATOM 683 O O . PHE A 1 91 ? 7.574 17.922 7.234 1 98.94 91 PHE A O 1
ATOM 690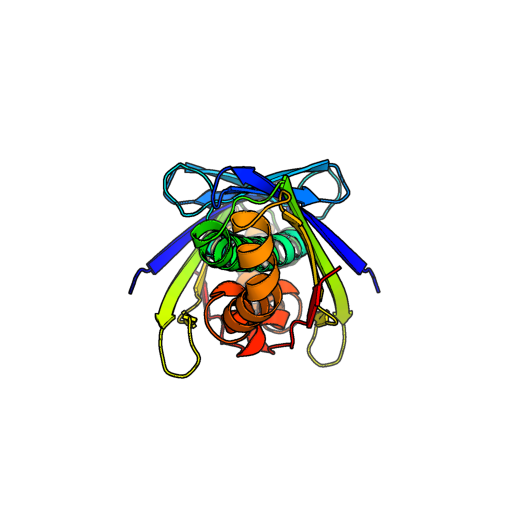 N N . GLU A 1 92 ? 6.719 18.125 5.191 1 98.94 92 GLU A N 1
ATOM 691 C CA . GLU A 1 92 ? 7.066 19.531 4.988 1 98.94 92 GLU A CA 1
ATOM 692 C C . GLU A 1 92 ? 5.844 20.359 4.594 1 98.94 92 GLU A C 1
ATOM 694 O O . GLU A 1 92 ? 5.48 20.406 3.416 1 98.94 92 GLU A O 1
ATOM 699 N N . VAL A 1 93 ? 5.281 21.062 5.57 1 98.88 93 VAL A N 1
ATOM 700 C CA . VAL A 1 93 ? 4.055 21.812 5.344 1 98.88 93 VAL A CA 1
ATOM 701 C C . VAL A 1 93 ? 4.254 23.266 5.766 1 98.88 93 VAL A C 1
ATOM 703 O O . VAL A 1 93 ? 4.734 23.531 6.871 1 98.88 93 VAL A O 1
ATOM 706 N N . LYS A 1 94 ? 3.973 24.125 4.887 1 98.69 94 LYS A N 1
ATOM 707 C CA . LYS A 1 94 ? 4.031 25.547 5.152 1 98.69 94 LYS A CA 1
ATOM 708 C C . LYS A 1 94 ? 2.678 26.219 4.918 1 98.69 94 LYS A C 1
ATOM 710 O O . LYS A 1 94 ? 1.878 25.734 4.109 1 98.69 94 LYS A O 1
ATOM 715 N N . PHE A 1 95 ? 2.529 27.312 5.605 1 98.19 95 PHE A N 1
ATOM 716 C CA . PHE A 1 95 ? 1.291 28.078 5.504 1 98.19 95 PHE A CA 1
ATOM 717 C C . PHE A 1 95 ? 1.584 29.547 5.266 1 98.19 95 PHE A C 1
ATOM 719 O O . PHE A 1 95 ? 2.695 30.016 5.523 1 98.19 95 PHE A O 1
ATOM 726 N N . ASP A 1 96 ? 0.557 30.156 4.754 1 94.5 96 ASP A N 1
ATOM 727 C CA . ASP A 1 96 ? 0.697 31.594 4.57 1 94.5 96 ASP A CA 1
ATOM 728 C C . ASP A 1 96 ? 0.828 32.312 5.914 1 94.5 96 ASP A C 1
ATOM 730 O O . ASP A 1 96 ? 0.469 31.75 6.957 1 94.5 96 ASP A O 1
ATOM 734 N N . GLU A 1 97 ? 1.354 33.5 5.84 1 94.88 97 GLU A N 1
ATOM 735 C CA . GLU A 1 97 ? 1.344 34.344 7.035 1 94.88 97 GLU A CA 1
ATOM 736 C C . GLU A 1 97 ? -0.07 34.812 7.371 1 94.88 97 GLU A C 1
ATOM 738 O O . GLU A 1 97 ? -0.96 34.781 6.52 1 94.88 97 GLU A O 1
ATOM 743 N N . GLY A 1 98 ? -0.266 35.188 8.672 1 96.81 98 GLY A N 1
ATOM 744 C CA . GLY A 1 98 ? -1.559 35.688 9.094 1 96.81 98 GLY A CA 1
ATOM 745 C C . GLY A 1 98 ? -2.271 34.781 10.07 1 96.81 98 GLY A C 1
ATOM 746 O O . GLY A 1 98 ? -1.747 33.719 10.43 1 96.81 98 GLY A O 1
ATOM 747 N N . GLU A 1 99 ? -3.422 35.188 10.5 1 97.75 99 GLU A N 1
ATOM 748 C CA . GLU A 1 99 ? -4.164 34.5 11.547 1 97.75 99 GLU A CA 1
ATOM 749 C C . GLU A 1 99 ? -4.523 33.094 11.133 1 97.75 99 GLU A C 1
ATOM 751 O O . GLU A 1 99 ? -4.371 32.156 11.914 1 97.75 99 GLU A O 1
ATOM 756 N N . ALA A 1 100 ? -4.938 32.969 9.914 1 97.44 100 ALA A N 1
ATOM 757 C CA . ALA A 1 100 ? -5.332 31.641 9.43 1 97.44 100 ALA A CA 1
ATOM 758 C C . ALA A 1 100 ? -4.125 30.703 9.336 1 97.44 100 ALA A C 1
ATOM 760 O O . ALA A 1 100 ? -4.199 29.547 9.75 1 97.44 100 ALA A O 1
ATOM 761 N N . GLY A 1 101 ? -3.023 31.188 8.719 1 97.81 101 GLY A N 1
ATOM 762 C CA . GLY A 1 101 ? -1.809 30.391 8.641 1 97.81 101 GLY A CA 1
ATOM 763 C C . GLY A 1 101 ? -1.248 30.016 10 1 97.81 101 GLY A C 1
ATOM 764 O O . GLY A 1 101 ? -0.773 28.906 10.203 1 97.81 101 GLY A O 1
ATOM 765 N N . ASP A 1 102 ? -1.35 30.969 10.945 1 98.06 102 ASP A N 1
ATOM 766 C CA . ASP A 1 102 ? -0.893 30.719 12.305 1 98.06 102 ASP A CA 1
ATOM 767 C C . ASP A 1 102 ? -1.735 29.641 12.977 1 98.06 102 ASP A C 1
ATOM 769 O O . ASP A 1 102 ? -1.2 28.766 13.656 1 98.06 102 ASP A O 1
ATOM 773 N N . ALA A 1 103 ? -2.986 29.734 12.789 1 98.38 103 ALA A N 1
ATOM 774 C CA . ALA A 1 103 ? -3.889 28.75 13.367 1 98.38 103 ALA A CA 1
ATOM 775 C C . ALA A 1 103 ? -3.619 27.359 12.797 1 98.38 103 ALA A C 1
ATOM 777 O O . ALA A 1 103 ? -3.633 26.359 13.523 1 98.38 103 ALA A O 1
ATOM 778 N N . ALA A 1 104 ? -3.398 27.266 11.5 1 98.5 104 ALA A N 1
ATOM 779 C CA . ALA A 1 104 ? -3.1 26 10.844 1 98.5 104 ALA A CA 1
ATOM 780 C C . ALA A 1 104 ? -1.777 25.422 11.344 1 98.5 104 ALA A C 1
ATOM 782 O O . ALA A 1 104 ? -1.675 24.219 11.602 1 98.5 104 ALA A O 1
ATOM 783 N N . ARG A 1 105 ? -0.778 26.281 11.461 1 98.12 105 ARG A N 1
ATOM 784 C CA . ARG A 1 105 ? 0.525 25.844 11.953 1 98.12 105 ARG A CA 1
ATOM 785 C C . ARG A 1 105 ? 0.415 25.281 13.367 1 98.12 105 ARG A C 1
ATOM 787 O O . ARG A 1 105 ? 1.097 24.312 13.711 1 98.12 105 ARG A O 1
ATOM 794 N N . GLU A 1 106 ? -0.394 25.844 14.117 1 98.12 106 GLU A N 1
ATOM 795 C CA . GLU A 1 106 ? -0.558 25.438 15.516 1 98.12 106 GLU A CA 1
ATOM 796 C C . GLU A 1 106 ? -1.163 24.047 15.609 1 98.12 106 GLU A C 1
ATOM 798 O O . GLU A 1 106 ? -0.829 23.281 16.516 1 98.12 106 GLU A O 1
ATOM 803 N N . VAL A 1 107 ? -1.998 23.656 14.719 1 98.38 107 VAL A N 1
ATOM 804 C CA . VAL A 1 107 ? -2.711 22.391 14.844 1 98.38 107 VAL A CA 1
ATOM 805 C C . VAL A 1 107 ? -1.945 21.297 14.109 1 98.38 107 VAL A C 1
ATOM 807 O O . VAL A 1 107 ? -2.24 20.109 14.273 1 98.38 107 VAL A O 1
ATOM 810 N N . LEU A 1 108 ? -0.959 21.672 13.328 1 98.81 108 LEU A N 1
ATOM 811 C CA . LEU A 1 108 ? -0.276 20.75 12.438 1 98.81 108 LEU A CA 1
ATOM 812 C C . LEU A 1 108 ? 0.295 19.562 13.211 1 98.81 108 LEU A C 1
ATOM 814 O O . LEU A 1 108 ? 0.062 18.406 12.859 1 98.81 108 LEU A O 1
ATOM 818 N N . PRO A 1 109 ? 1.027 19.766 14.367 1 98.75 109 PRO A N 1
ATOM 819 C CA . PRO A 1 109 ? 1.579 18.609 15.086 1 98.75 109 PRO A CA 1
ATOM 820 C C . PRO A 1 109 ? 0.498 17.656 15.602 1 98.75 109 PRO A C 1
ATOM 822 O O . PRO A 1 109 ? 0.652 16.438 15.508 1 98.75 109 PRO A O 1
ATOM 825 N N . LYS A 1 110 ? -0.567 18.172 16.062 1 98.44 110 LYS A N 1
ATOM 826 C CA . LYS A 1 110 ? -1.658 17.344 16.562 1 98.44 110 LYS A CA 1
ATOM 827 C C . LYS A 1 110 ? -2.363 16.625 15.414 1 98.44 110 LYS A C 1
ATOM 829 O O . LYS A 1 110 ? -2.826 15.492 15.586 1 98.44 110 LYS A O 1
ATOM 834 N N . ALA A 1 111 ? -2.508 17.344 14.281 1 98.81 111 ALA A N 1
ATOM 835 C CA . ALA A 1 111 ? -3.105 16.703 13.109 1 98.81 111 ALA A CA 1
ATOM 836 C C . ALA A 1 111 ? -2.307 15.484 12.68 1 98.81 111 ALA A C 1
ATOM 838 O O . ALA A 1 111 ? -2.879 14.43 12.391 1 98.81 111 ALA A O 1
ATOM 839 N N . VAL A 1 112 ? -0.982 15.578 12.656 1 98.81 112 VAL A N 1
ATOM 840 C CA . VAL A 1 112 ? -0.099 14.477 12.289 1 98.81 112 VAL A CA 1
ATOM 841 C C . VAL A 1 112 ? -0.244 13.336 13.305 1 98.81 112 VAL A C 1
ATOM 843 O O . VAL A 1 112 ? -0.357 12.172 12.922 1 98.81 112 VAL A O 1
ATOM 846 N N . GLU A 1 113 ? -0.317 13.688 14.555 1 98.38 113 GLU A N 1
ATOM 847 C CA . GLU A 1 113 ? -0.465 12.695 15.609 1 98.38 113 GLU A CA 1
ATOM 848 C C . GLU A 1 113 ? -1.796 11.961 15.5 1 98.38 113 GLU A C 1
ATOM 850 O O . GLU A 1 113 ? -1.847 10.734 15.633 1 98.38 113 GLU A O 1
ATOM 855 N N . ARG A 1 114 ? -2.811 12.672 15.289 1 98.44 114 ARG A N 1
ATOM 856 C CA . ARG A 1 114 ? -4.137 12.07 15.172 1 98.44 114 ARG A CA 1
ATOM 857 C C . ARG A 1 114 ? -4.211 11.148 13.961 1 98.44 114 ARG A C 1
ATOM 859 O O . ARG A 1 114 ? -4.828 10.086 14.023 1 98.44 114 ARG A O 1
ATOM 866 N N . SER A 1 115 ? -3.654 11.656 12.82 1 98.69 115 SER A N 1
ATOM 867 C CA . SER A 1 115 ? -3.588 10.789 11.648 1 98.69 115 SER A CA 1
ATOM 868 C C . SER A 1 115 ? -2.928 9.453 11.977 1 98.69 115 SER A C 1
ATOM 870 O O . SER A 1 115 ? -3.48 8.391 11.688 1 98.69 115 SER A O 1
ATOM 872 N N . ARG A 1 116 ? -1.801 9.484 12.625 1 97.44 116 ARG A N 1
ATOM 873 C CA . ARG A 1 116 ? -0.987 8.312 12.922 1 97.44 116 ARG A CA 1
ATOM 874 C C . ARG A 1 116 ? -1.697 7.387 13.906 1 97.44 116 ARG A C 1
ATOM 876 O O . ARG A 1 116 ? -1.672 6.164 13.75 1 97.44 116 ARG A O 1
ATOM 883 N N . THR A 1 117 ? -2.379 7.945 14.898 1 97.19 117 THR A N 1
ATOM 884 C CA . THR A 1 117 ? -2.82 7.148 16.031 1 97.19 117 THR A CA 1
ATOM 885 C C . THR A 1 117 ? -4.242 6.637 15.82 1 97.19 117 THR A C 1
ATOM 887 O O . THR A 1 117 ? -4.68 5.703 16.5 1 97.19 117 THR A O 1
ATOM 890 N N . SER A 1 118 ? -4.984 7.348 14.828 1 98.19 118 SER A N 1
ATOM 891 C CA . SER A 1 118 ? -6.371 6.895 14.789 1 98.19 118 SER A CA 1
ATOM 892 C C . SER A 1 118 ? -6.957 7.02 13.391 1 98.19 118 SER A C 1
ATOM 894 O O . SER A 1 118 ? -7.891 6.293 13.039 1 98.19 118 SER A O 1
ATOM 896 N N . LEU A 1 119 ? -6.508 7.879 12.586 1 98.75 119 LEU A N 1
ATOM 897 C CA . LEU A 1 119 ? -7.293 8.25 11.414 1 98.75 119 LEU A CA 1
ATOM 898 C C . LEU A 1 119 ? -6.754 7.566 10.164 1 98.75 119 LEU A C 1
ATOM 900 O O . LEU A 1 119 ? -7.527 7.152 9.297 1 98.75 119 LEU A O 1
ATOM 904 N N . CYS A 1 120 ? -5.465 7.57 9.992 1 98.81 120 CYS A N 1
ATOM 905 C CA . CYS A 1 120 ? -4.887 7.004 8.781 1 98.81 120 CYS A CA 1
ATOM 906 C C . CYS A 1 120 ? -5.137 5.5 8.703 1 98.81 120 CYS A C 1
ATOM 908 O O . CYS A 1 120 ? -4.445 4.719 9.359 1 98.81 120 CYS A O 1
ATOM 910 N N . THR A 1 121 ? -6.082 5.086 7.871 1 98.69 121 THR A N 1
ATOM 911 C CA . THR A 1 121 ? -6.488 3.695 7.719 1 98.69 121 THR A CA 1
ATOM 912 C C . THR A 1 121 ? -5.293 2.82 7.352 1 98.69 121 THR A C 1
ATOM 914 O O . THR A 1 121 ? -5.098 1.751 7.93 1 98.69 121 THR A O 1
ATOM 917 N N . VAL A 1 122 ? -4.508 3.27 6.406 1 98.88 122 VAL A N 1
ATOM 918 C CA . VAL A 1 122 ? -3.375 2.496 5.91 1 98.88 122 VAL A CA 1
ATOM 919 C C . VAL A 1 122 ? -2.334 2.334 7.016 1 98.88 122 VAL A C 1
ATOM 921 O O . VAL A 1 122 ? -1.902 1.218 7.312 1 98.88 122 VAL A O 1
ATOM 924 N N . GLY A 1 123 ? -1.941 3.482 7.617 1 98.88 123 GLY A N 1
ATOM 925 C CA . GLY A 1 123 ? -0.965 3.432 8.695 1 98.88 123 GLY A CA 1
ATOM 926 C C . GLY A 1 123 ? -1.399 2.555 9.852 1 98.88 123 GLY A C 1
ATOM 927 O O . GLY A 1 123 ? -0.622 1.733 10.344 1 98.88 123 GLY A O 1
ATOM 928 N N . ARG A 1 124 ? -2.672 2.668 10.328 1 98.81 124 ARG A N 1
ATOM 929 C CA . ARG A 1 124 ? -3.199 1.864 11.43 1 98.81 124 ARG A CA 1
ATOM 930 C C . ARG A 1 124 ? -3.188 0.381 11.078 1 98.81 124 ARG A C 1
ATOM 932 O O . ARG A 1 124 ? -2.873 -0.46 11.922 1 98.81 124 ARG A O 1
ATOM 939 N N . THR A 1 125 ? -3.557 0.011 9.852 1 98.81 125 THR A N 1
ATOM 940 C CA . THR A 1 125 ? -3.549 -1.375 9.398 1 98.81 125 THR A CA 1
ATOM 941 C C . THR A 1 125 ? -2.16 -1.987 9.555 1 98.81 125 THR A C 1
ATOM 943 O O . THR A 1 125 ? -2.021 -3.111 10.039 1 98.81 125 THR A O 1
ATOM 946 N N . ILE A 1 126 ? -1.149 -1.223 9.148 1 98.88 126 ILE A N 1
ATOM 947 C CA . ILE A 1 126 ? 0.23 -1.698 9.172 1 98.88 126 ILE A CA 1
ATOM 948 C C . ILE A 1 126 ? 0.715 -1.805 10.617 1 98.88 126 ILE A C 1
ATOM 950 O O . ILE A 1 126 ? 1.307 -2.814 11 1 98.88 126 ILE A O 1
ATOM 954 N N . GLU A 1 127 ? 0.44 -0.81 11.406 1 98.69 127 GLU A N 1
ATOM 955 C CA . GLU A 1 127 ? 0.947 -0.801 12.773 1 98.69 127 GLU A CA 1
ATOM 956 C C . GLU A 1 127 ? 0.285 -1.889 13.617 1 98.69 127 GLU A C 1
ATOM 958 O O . GLU A 1 127 ? 0.925 -2.486 14.484 1 98.69 127 GLU A O 1
ATOM 963 N N . LEU A 1 128 ? -0.986 -2.146 13.453 1 98.31 128 LEU A N 1
ATOM 964 C CA . LEU A 1 128 ? -1.727 -3.152 14.211 1 98.31 128 LEU A CA 1
ATOM 965 C C . LEU A 1 128 ? -1.349 -4.559 13.758 1 98.31 128 LEU A C 1
ATOM 967 O O . LEU A 1 128 ? -1.288 -5.48 14.578 1 98.31 128 LEU A O 1
ATOM 971 N N . GLY A 1 129 ? -1.036 -4.695 12.453 1 98.56 129 GLY A N 1
ATOM 972 C CA . GLY A 1 129 ? -0.901 -6.02 11.867 1 98.56 129 GLY A CA 1
ATOM 973 C C . GLY A 1 129 ? -2.23 -6.723 11.672 1 98.56 129 GLY A C 1
ATOM 974 O O . GLY A 1 129 ? -3.139 -6.594 12.492 1 98.56 129 GLY A O 1
ATOM 975 N N . THR A 1 130 ? -2.373 -7.43 10.633 1 98.31 130 THR A N 1
ATOM 976 C CA . THR A 1 130 ? -3.586 -8.172 10.32 1 98.31 130 THR A CA 1
ATOM 977 C C . THR A 1 130 ? -3.283 -9.32 9.359 1 98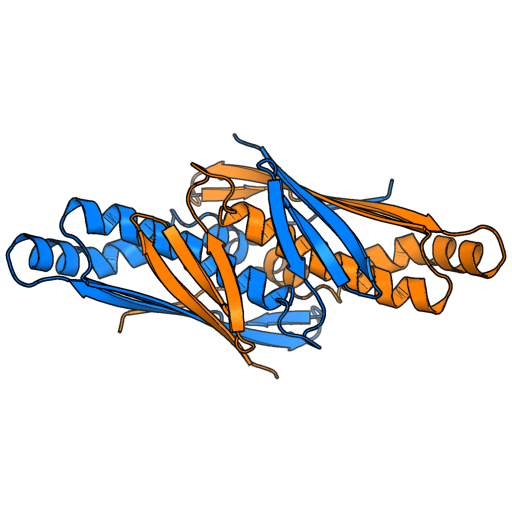.31 130 THR A C 1
ATOM 979 O O . THR A 1 130 ? -2.42 -9.195 8.484 1 98.31 130 THR A O 1
ATOM 982 N N . PRO A 1 131 ? -3.959 -10.461 9.508 1 98.31 131 PRO A N 1
ATOM 983 C CA . PRO A 1 131 ? -3.715 -11.57 8.586 1 98.31 131 PRO A CA 1
ATOM 984 C C . PRO A 1 131 ? -4.199 -11.281 7.168 1 98.31 131 PRO A C 1
ATOM 986 O O . PRO A 1 131 ? -5.125 -10.484 6.98 1 98.31 131 PRO A O 1
ATOM 989 N N . ILE A 1 132 ? -3.547 -11.859 6.199 1 98.75 132 ILE A N 1
ATOM 990 C CA . ILE A 1 132 ? -3.955 -11.828 4.797 1 98.75 132 ILE A CA 1
ATOM 991 C C . ILE A 1 132 ? -4.262 -13.25 4.324 1 98.75 132 ILE A C 1
ATOM 993 O O . ILE A 1 132 ? -3.418 -14.141 4.43 1 98.75 132 ILE A O 1
ATOM 997 N N . LYS A 1 133 ? -5.457 -13.391 3.803 1 98.56 133 LYS A N 1
ATOM 998 C CA . LYS A 1 133 ? -5.875 -14.695 3.299 1 98.56 133 LYS A CA 1
ATOM 999 C C . LYS A 1 133 ? -5.621 -14.812 1.798 1 98.56 133 LYS A C 1
ATOM 1001 O O . LYS A 1 133 ? -5.848 -13.859 1.05 1 98.56 133 LYS A O 1
ATOM 1006 N N . ASP A 1 134 ? -5.168 -15.922 1.388 1 98.56 134 ASP A N 1
ATOM 1007 C CA . ASP A 1 134 ? -5.047 -16.203 -0.041 1 98.56 134 ASP A CA 1
ATOM 1008 C C . ASP A 1 134 ? -6.094 -17.219 -0.494 1 98.56 134 ASP A C 1
ATOM 1010 O O . ASP A 1 134 ? -6.418 -18.156 0.241 1 98.56 134 ASP A O 1
ATOM 1014 N N . VAL A 1 135 ? -6.664 -17.016 -1.64 1 98.56 135 VAL A N 1
ATOM 1015 C CA . VAL A 1 135 ? -7.621 -17.906 -2.277 1 98.56 135 VAL A CA 1
ATOM 1016 C C . VAL A 1 135 ? -7.137 -18.266 -3.684 1 98.56 135 VAL A C 1
ATOM 1018 O O . VAL A 1 135 ? -6.746 -17.391 -4.453 1 98.56 135 VAL A O 1
ATOM 1021 N N . LEU A 1 136 ? -7.055 -19.516 -3.965 1 98 136 LEU A N 1
ATOM 1022 C CA . LEU A 1 136 ? -6.77 -20 -5.312 1 98 136 LEU A CA 1
ATOM 1023 C C . LEU A 1 136 ? -8.047 -20.469 -6.004 1 98 136 LEU A C 1
ATOM 1025 O O . LEU A 1 136 ? -8.758 -21.344 -5.477 1 98 136 LEU A O 1
ATOM 1029 N N . LEU A 1 137 ? -8.375 -19.891 -7.109 1 96.38 137 LEU A N 1
ATOM 1030 C CA . LEU A 1 137 ? -9.562 -20.281 -7.859 1 96.38 137 LEU A CA 1
ATOM 1031 C C . LEU A 1 137 ? -9.242 -21.438 -8.812 1 96.38 137 LEU A C 1
ATOM 1033 O O . LEU A 1 137 ? -8.141 -21.516 -9.359 1 96.38 137 LEU A O 1
ATOM 1037 N N . MET B 1 1 ? 21.078 -3.236 2.416 1 59.81 1 MET B N 1
ATOM 1038 C CA . MET B 1 1 ? 19.625 -3.24 2.59 1 59.81 1 MET B CA 1
ATOM 1039 C C . MET B 1 1 ? 19 -1.978 2.004 1 59.81 1 MET B C 1
ATOM 1041 O O . MET B 1 1 ? 19.406 -0.865 2.35 1 59.81 1 MET B O 1
ATOM 1045 N N . ALA B 1 2 ? 18.281 -2.229 0.936 1 80.88 2 ALA B N 1
ATOM 1046 C CA . ALA B 1 2 ? 18.016 -1.097 0.052 1 80.88 2 ALA B CA 1
ATOM 1047 C C . ALA B 1 2 ? 16.875 -0.229 0.599 1 80.88 2 ALA B C 1
ATOM 1049 O O . ALA B 1 2 ? 15.852 -0.746 1.045 1 80.88 2 ALA B O 1
ATOM 1050 N N . ARG B 1 3 ? 17.234 0.99 0.874 1 89.44 3 ARG B N 1
ATOM 1051 C CA . ARG B 1 3 ? 16.234 1.975 1.272 1 89.44 3 ARG B CA 1
ATOM 1052 C C . ARG B 1 3 ? 15.383 2.412 0.08 1 89.44 3 ARG B C 1
ATOM 1054 O O . ARG B 1 3 ? 15.914 2.631 -1.013 1 89.44 3 ARG B O 1
ATOM 1061 N N . ARG B 1 4 ? 14.117 2.396 0.307 1 95.06 4 ARG B N 1
ATOM 1062 C CA . ARG B 1 4 ? 13.195 2.918 -0.699 1 95.06 4 ARG B CA 1
ATOM 1063 C C . ARG B 1 4 ? 12.531 4.199 -0.215 1 95.06 4 ARG B C 1
ATOM 1065 O O . ARG B 1 4 ? 12.234 4.344 0.974 1 95.06 4 ARG B O 1
ATOM 1072 N N . THR B 1 5 ? 12.312 5.086 -1.198 1 98.38 5 THR B N 1
ATOM 1073 C CA . THR B 1 5 ? 11.688 6.359 -0.865 1 98.38 5 THR B CA 1
ATOM 1074 C C . THR B 1 5 ? 10.672 6.754 -1.935 1 98.38 5 THR B C 1
ATOM 1076 O O . THR B 1 5 ? 10.875 6.492 -3.121 1 98.38 5 THR B O 1
ATOM 1079 N N . VAL B 1 6 ? 9.609 7.383 -1.506 1 98.88 6 VAL B N 1
ATOM 1080 C CA . VAL B 1 6 ? 8.625 7.988 -2.393 1 98.88 6 VAL B CA 1
ATOM 1081 C C . VAL B 1 6 ? 8.367 9.43 -1.966 1 98.88 6 VAL B C 1
ATOM 1083 O O . VAL B 1 6 ? 8.273 9.727 -0.771 1 98.88 6 VAL B O 1
ATOM 1086 N N . GLN B 1 7 ? 8.312 10.281 -2.961 1 98.94 7 GLN B N 1
ATOM 1087 C CA . GLN B 1 7 ? 7.953 11.68 -2.73 1 98.94 7 GLN B CA 1
ATOM 1088 C C . GLN B 1 7 ? 6.48 11.93 -3.045 1 98.94 7 GLN B C 1
ATOM 1090 O O . GLN B 1 7 ? 5.965 11.438 -4.055 1 98.94 7 GLN B O 1
ATOM 1095 N N . ILE B 1 8 ? 5.797 12.695 -2.176 1 99 8 ILE B N 1
ATOM 1096 C CA . ILE B 1 8 ? 4.371 12.961 -2.34 1 99 8 ILE B CA 1
ATOM 1097 C C . ILE B 1 8 ? 4.105 14.461 -2.18 1 99 8 ILE B C 1
ATOM 1099 O O . ILE B 1 8 ? 4.605 15.086 -1.246 1 99 8 ILE B O 1
ATOM 1103 N N . GLU B 1 9 ? 3.324 15.008 -3.102 1 98.94 9 GLU B N 1
ATOM 1104 C CA . GLU B 1 9 ? 3.041 16.438 -3.07 1 98.94 9 GLU B CA 1
ATOM 1105 C C . GLU B 1 9 ? 1.553 16.703 -3.271 1 98.94 9 GLU B C 1
ATOM 1107 O O . GLU B 1 9 ? 0.919 16.109 -4.141 1 98.94 9 GLU B O 1
ATOM 1112 N N . LYS B 1 10 ? 1.043 17.594 -2.484 1 98.94 10 LYS B N 1
ATOM 1113 C CA . LYS B 1 10 ? -0.342 18.031 -2.646 1 98.94 10 LYS B CA 1
ATOM 1114 C C . LYS B 1 10 ? -0.517 18.844 -3.918 1 98.94 10 LYS B C 1
ATOM 1116 O O . LYS B 1 10 ? 0.259 19.766 -4.176 1 98.94 10 LYS B O 1
ATOM 1121 N N . ILE B 1 11 ? -1.578 18.516 -4.625 1 98.56 11 ILE B N 1
ATOM 1122 C CA . ILE B 1 11 ? -1.77 19.266 -5.867 1 98.56 11 ILE B CA 1
ATOM 1123 C C . ILE B 1 11 ? -3.145 19.922 -5.863 1 98.56 11 ILE B C 1
ATOM 1125 O O . ILE B 1 11 ? -3.438 20.766 -6.719 1 98.56 11 ILE B O 1
ATOM 1129 N N . ALA B 1 12 ? -4.004 19.609 -5.043 1 97.88 12 ALA B N 1
ATOM 1130 C CA . ALA B 1 12 ? -5.34 20.141 -4.789 1 97.88 12 ALA B CA 1
ATOM 1131 C C . ALA B 1 12 ? -5.852 19.703 -3.416 1 97.88 12 ALA B C 1
ATOM 1133 O O . ALA B 1 12 ? -5.203 18.922 -2.725 1 97.88 12 ALA B O 1
ATOM 1134 N N . PRO B 1 13 ? -6.902 20.266 -2.926 1 97.25 13 PRO B N 1
ATOM 1135 C CA . PRO B 1 13 ? -7.41 19.844 -1.622 1 97.25 13 PRO B CA 1
ATOM 1136 C C . PRO B 1 13 ? -7.582 18.328 -1.528 1 97.25 13 PRO B C 1
ATOM 1138 O O . PRO B 1 13 ? -8.344 17.734 -2.301 1 97.25 13 PRO B O 1
ATOM 1141 N N . SER B 1 14 ? -6.871 17.719 -0.652 1 97.38 14 SER B N 1
ATOM 1142 C CA . SER B 1 14 ? -6.895 16.281 -0.35 1 97.38 14 SER B CA 1
ATOM 1143 C C . SER B 1 14 ? -6.531 15.461 -1.578 1 97.38 14 SER B C 1
ATOM 1145 O O . SER B 1 14 ? -7.016 14.336 -1.738 1 97.38 14 SER B O 1
ATOM 1147 N N . LYS B 1 15 ? -5.836 16.031 -2.488 1 98.56 15 LYS B N 1
ATOM 1148 C CA . LYS B 1 15 ? -5.355 15.359 -3.695 1 98.56 15 LYS B CA 1
ATOM 1149 C C . LYS B 1 15 ? -3.838 15.445 -3.809 1 98.56 15 LYS B C 1
ATOM 1151 O O . LYS B 1 15 ? -3.266 16.531 -3.729 1 98.56 15 LYS B O 1
ATOM 1156 N N . PHE B 1 16 ? -3.211 14.32 -4.07 1 98.94 16 PHE B N 1
ATOM 1157 C CA . PHE B 1 16 ? -1.756 14.234 -4.023 1 98.94 16 PHE B CA 1
ATOM 1158 C C . PHE B 1 16 ? -1.219 13.492 -5.242 1 98.94 16 PHE B C 1
ATOM 1160 O O . PHE B 1 16 ? -1.931 12.688 -5.852 1 98.94 16 PHE B O 1
ATOM 1167 N N . VAL B 1 17 ? 0.052 13.781 -5.531 1 98.94 17 VAL B N 1
ATOM 1168 C CA . VAL B 1 17 ? 0.806 13 -6.512 1 98.94 17 VAL B CA 1
ATOM 1169 C C . VAL B 1 17 ? 2.023 12.367 -5.84 1 98.94 17 VAL B C 1
ATOM 1171 O O . VAL B 1 17 ? 2.822 13.062 -5.207 1 98.94 17 VAL B O 1
ATOM 1174 N N . ALA B 1 18 ? 2.105 11.07 -5.934 1 98.94 18 ALA B N 1
ATOM 1175 C CA . ALA B 1 18 ? 3.291 10.336 -5.492 1 98.94 18 ALA B CA 1
ATOM 1176 C C . ALA B 1 18 ? 4.242 10.086 -6.656 1 98.94 18 ALA B C 1
ATOM 1178 O O . ALA B 1 18 ? 3.811 9.711 -7.75 1 98.94 18 ALA B O 1
ATOM 1179 N N . THR B 1 19 ? 5.523 10.281 -6.422 1 98.88 19 THR B N 1
ATOM 1180 C CA . THR B 1 19 ? 6.566 10.078 -7.422 1 98.88 19 THR B CA 1
ATOM 1181 C C . THR B 1 19 ? 7.652 9.148 -6.895 1 98.88 19 THR B C 1
ATOM 1183 O O . THR B 1 19 ? 8.195 9.367 -5.809 1 98.88 19 THR B O 1
ATOM 1186 N N . ASN B 1 20 ? 7.934 8.094 -7.668 1 98.25 20 ASN B N 1
ATOM 1187 C CA . ASN B 1 20 ? 9.047 7.242 -7.266 1 98.25 20 ASN B CA 1
ATOM 1188 C C . ASN B 1 20 ? 10.383 7.785 -7.77 1 98.25 20 ASN B C 1
ATOM 1190 O O . ASN B 1 20 ? 10.422 8.828 -8.422 1 98.25 20 ASN B O 1
ATOM 1194 N N . GLU B 1 21 ? 11.453 7.121 -7.43 1 95.75 21 GLU B N 1
ATOM 1195 C CA . GLU B 1 21 ? 12.797 7.613 -7.738 1 95.75 21 GLU B CA 1
ATOM 1196 C C . GLU B 1 21 ? 13.047 7.605 -9.242 1 95.75 21 GLU B C 1
ATOM 1198 O O . GLU B 1 21 ? 13.906 8.336 -9.734 1 95.75 21 GLU B O 1
ATOM 1203 N N . ARG B 1 22 ? 12.289 6.832 -9.93 1 96.5 22 ARG B N 1
ATOM 1204 C CA . ARG B 1 22 ? 12.5 6.676 -11.367 1 96.5 22 ARG B CA 1
ATOM 1205 C C . ARG B 1 22 ? 11.586 7.605 -12.156 1 96.5 22 ARG B C 1
ATOM 1207 O O . ARG B 1 22 ? 11.578 7.574 -13.391 1 96.5 22 ARG B O 1
ATOM 1214 N N . GLY B 1 23 ? 10.711 8.312 -11.508 1 97.19 23 GLY B N 1
ATOM 1215 C CA . GLY B 1 23 ? 9.977 9.398 -12.141 1 97.19 23 GLY B CA 1
ATOM 1216 C C . GLY B 1 23 ? 8.531 9.055 -12.414 1 97.19 23 GLY B C 1
ATOM 1217 O O . GLY B 1 23 ? 7.758 9.914 -12.859 1 97.19 23 GLY B O 1
ATOM 1218 N N . ALA B 1 24 ? 8.062 7.781 -12.234 1 97.75 24 ALA B N 1
ATOM 1219 C CA . ALA B 1 24 ? 6.656 7.414 -12.398 1 97.75 24 ALA B CA 1
ATOM 1220 C C . ALA B 1 24 ? 5.781 8.117 -11.367 1 97.75 24 ALA B C 1
ATOM 1222 O O . ALA B 1 24 ? 6.211 8.352 -10.234 1 97.75 24 ALA B O 1
ATOM 1223 N N . GLN B 1 25 ? 4.531 8.414 -11.773 1 98.5 25 GLN B N 1
ATOM 1224 C CA . GLN B 1 25 ? 3.643 9.172 -10.898 1 98.5 25 GLN B CA 1
ATOM 1225 C C . GLN B 1 25 ? 2.285 8.484 -10.773 1 98.5 25 GLN B C 1
ATOM 1227 O O . GLN B 1 25 ? 1.808 7.859 -11.719 1 98.5 25 GLN B O 1
ATOM 1232 N N . ILE B 1 26 ? 1.7 8.641 -9.602 1 98.5 26 ILE B N 1
ATOM 1233 C CA . ILE B 1 26 ? 0.33 8.219 -9.336 1 98.5 26 ILE B CA 1
ATOM 1234 C C . ILE B 1 26 ? -0.424 9.344 -8.625 1 98.5 26 ILE B C 1
ATOM 1236 O O . ILE B 1 26 ? 0.086 9.938 -7.668 1 98.5 26 ILE B O 1
ATOM 1240 N N . THR B 1 27 ? -1.606 9.602 -9.141 1 98.62 27 THR B N 1
ATOM 1241 C CA . THR B 1 27 ? -2.48 10.547 -8.461 1 98.62 27 THR B CA 1
ATOM 1242 C C . THR B 1 27 ? -3.383 9.828 -7.457 1 98.62 27 THR B C 1
ATOM 1244 O O . THR B 1 27 ? -3.959 8.781 -7.773 1 98.62 27 THR B O 1
ATOM 1247 N N . ILE B 1 28 ? -3.488 10.406 -6.223 1 98.81 28 ILE B N 1
ATOM 1248 C CA . ILE B 1 28 ? -4.219 9.797 -5.117 1 98.81 28 ILE B CA 1
ATOM 1249 C C . ILE B 1 28 ? -5.164 10.828 -4.496 1 98.81 28 ILE B C 1
ATOM 1251 O O . ILE B 1 28 ? -4.773 11.969 -4.238 1 98.81 28 ILE B O 1
ATOM 1255 N N . GLY B 1 29 ? -6.348 10.406 -4.328 1 98.25 29 GLY B N 1
ATOM 1256 C CA . GLY B 1 29 ? -7.332 11.289 -3.727 1 98.25 29 GLY B CA 1
ATOM 1257 C C . GLY B 1 29 ? -8.297 10.57 -2.809 1 98.25 29 GLY B C 1
ATOM 1258 O O . GLY B 1 29 ? -7.945 9.562 -2.195 1 98.25 29 GLY B O 1
ATOM 1259 N N . MET B 1 30 ? -9.469 11.125 -2.699 1 97.19 30 MET B N 1
ATOM 1260 C CA . MET B 1 30 ? -10.453 10.625 -1.743 1 97.19 30 MET B CA 1
ATOM 1261 C C . MET B 1 30 ? -11.547 9.836 -2.453 1 97.19 30 MET B C 1
ATOM 1263 O O . MET B 1 30 ? -12.57 9.508 -1.848 1 97.19 30 MET B O 1
ATOM 1267 N N . GLY B 1 31 ? -11.375 9.625 -3.752 1 93.81 31 GLY B N 1
ATOM 1268 C CA . GLY B 1 31 ? -12.305 8.758 -4.449 1 93.81 31 GLY B CA 1
ATOM 1269 C C . GLY B 1 31 ? -13.391 9.516 -5.191 1 93.81 31 GLY B C 1
ATOM 1270 O O . GLY B 1 31 ? -14.359 8.922 -5.664 1 93.81 31 GLY B O 1
ATOM 1271 N N . GLU B 1 32 ? -13.281 10.836 -5.277 1 92.62 32 GLU B N 1
ATOM 1272 C CA . GLU B 1 32 ? -14.273 11.656 -5.969 1 92.62 32 GLU B CA 1
ATOM 1273 C C . GLU B 1 32 ? -14.109 11.57 -7.48 1 92.62 32 GLU B C 1
ATOM 1275 O O . GLU B 1 32 ? -15.008 11.953 -8.234 1 92.62 32 GLU B O 1
ATOM 1280 N N . ASP B 1 33 ? -13.031 11.148 -7.941 1 94.12 33 ASP B N 1
ATOM 1281 C CA . ASP B 1 33 ? -12.719 10.883 -9.344 1 94.12 33 ASP B CA 1
ATOM 1282 C C . ASP B 1 33 ? -12.086 9.508 -9.508 1 94.12 33 ASP B C 1
ATOM 1284 O O . ASP B 1 33 ? -12.195 8.656 -8.625 1 94.12 33 ASP B O 1
ATOM 1288 N N . ALA B 1 34 ? -11.539 9.266 -10.656 1 95.88 34 ALA B N 1
ATOM 1289 C CA . ALA B 1 34 ? -11.047 7.93 -10.977 1 95.88 34 ALA B CA 1
ATOM 1290 C C . ALA B 1 34 ? -9.734 7.641 -10.258 1 95.88 34 ALA B C 1
ATOM 1292 O O . ALA B 1 34 ? -9.219 6.523 -10.32 1 95.88 34 ALA B O 1
ATOM 1293 N N . ASP B 1 35 ? -9.242 8.602 -9.547 1 97.44 35 ASP B N 1
ATOM 1294 C CA . ASP B 1 35 ? -7.949 8.43 -8.883 1 97.44 35 ASP B CA 1
ATOM 1295 C C . ASP B 1 35 ? -8.008 7.312 -7.848 1 97.44 35 ASP B C 1
ATOM 1297 O O . ASP B 1 35 ? -9.07 7.008 -7.312 1 97.44 35 ASP B O 1
ATOM 1301 N N . PHE B 1 36 ? -6.941 6.719 -7.613 1 98.56 36 PHE B N 1
ATOM 1302 C CA . PHE B 1 36 ? -6.848 5.766 -6.512 1 98.56 36 PHE B CA 1
ATOM 1303 C C . PHE B 1 36 ? -7.027 6.469 -5.172 1 98.56 36 PHE B C 1
ATOM 1305 O O . PHE B 1 36 ? -6.621 7.617 -5.008 1 98.56 36 PHE B O 1
ATOM 1312 N N . VAL B 1 37 ? -7.602 5.797 -4.219 1 98.44 37 VAL B N 1
ATOM 1313 C CA . VAL B 1 37 ? -7.535 6.199 -2.816 1 98.44 37 VAL B CA 1
ATOM 1314 C C . VAL B 1 37 ? -6.434 5.41 -2.107 1 98.44 37 VAL B C 1
ATOM 1316 O O . VAL B 1 37 ? -6.012 4.355 -2.582 1 98.44 37 VAL B O 1
ATOM 1319 N N . PRO B 1 38 ? -5.945 5.891 -0.979 1 98.75 38 PRO B N 1
ATOM 1320 C CA . PRO B 1 38 ? -4.809 5.238 -0.322 1 98.75 38 PRO B CA 1
ATOM 1321 C C . PRO B 1 38 ? -5.07 3.766 -0.017 1 98.75 38 PRO B C 1
ATOM 1323 O O . PRO B 1 38 ? -4.188 2.926 -0.21 1 98.75 38 PRO B O 1
ATOM 1326 N N . GLY B 1 39 ? -6.262 3.441 0.419 1 98.56 39 GLY B N 1
ATOM 1327 C CA . GLY B 1 39 ? -6.602 2.057 0.709 1 98.56 39 GLY B CA 1
ATOM 1328 C C . GLY B 1 39 ? -6.473 1.145 -0.496 1 98.56 39 GLY B C 1
ATOM 1329 O O . GLY B 1 39 ? -6.031 -0.001 -0.37 1 98.56 39 GLY B O 1
ATOM 1330 N N . GLU B 1 40 ? -6.844 1.611 -1.666 1 98.69 40 GLU B N 1
ATOM 1331 C CA . GLU B 1 40 ? -6.707 0.837 -2.896 1 98.69 40 GLU B CA 1
ATOM 1332 C C . GLU B 1 40 ? -5.238 0.648 -3.27 1 98.69 40 GLU B C 1
ATOM 1334 O O . GLU B 1 40 ? -4.863 -0.389 -3.82 1 98.69 40 GLU B O 1
ATOM 1339 N N . LEU B 1 41 ? -4.367 1.644 -3.002 1 98.88 41 LEU B N 1
ATOM 1340 C CA . LEU B 1 41 ? -2.934 1.477 -3.229 1 98.88 41 LEU B CA 1
ATOM 1341 C C . LEU B 1 41 ? -2.371 0.366 -2.348 1 98.88 41 LEU B C 1
ATOM 1343 O O . LEU B 1 41 ? -1.513 -0.404 -2.785 1 98.88 41 LEU B O 1
ATOM 1347 N N . LEU B 1 42 ? -2.855 0.347 -1.102 1 98.94 42 LEU B N 1
ATOM 1348 C CA . LEU B 1 42 ? -2.445 -0.723 -0.198 1 98.94 42 LEU B CA 1
ATOM 1349 C C . LEU B 1 42 ? -2.803 -2.088 -0.775 1 98.94 42 LEU B C 1
ATOM 1351 O O . LEU B 1 42 ? -1.964 -2.992 -0.81 1 98.94 42 LEU B O 1
ATOM 1355 N N . LEU B 1 43 ? -4.023 -2.217 -1.259 1 98.94 43 LEU B N 1
ATOM 1356 C CA . LEU B 1 43 ? -4.469 -3.479 -1.844 1 98.94 43 LEU B CA 1
ATOM 1357 C C . LEU B 1 43 ? -3.65 -3.818 -3.086 1 98.94 43 LEU B C 1
ATOM 1359 O O . LEU B 1 43 ? -3.246 -4.969 -3.271 1 98.94 43 LEU B O 1
ATOM 1363 N N . ALA B 1 44 ? -3.393 -2.822 -3.939 1 98.94 44 ALA B N 1
ATOM 1364 C CA . ALA B 1 44 ? -2.592 -3.029 -5.145 1 98.94 44 ALA B CA 1
ATOM 1365 C C . ALA B 1 44 ? -1.177 -3.477 -4.793 1 98.94 44 ALA B C 1
ATOM 1367 O O . ALA B 1 44 ? -0.6 -4.328 -5.473 1 98.94 44 ALA B O 1
ATOM 1368 N N . ALA B 1 45 ? -0.616 -2.875 -3.736 1 98.94 45 ALA B N 1
ATOM 1369 C CA . ALA B 1 45 ? 0.727 -3.236 -3.287 1 98.94 45 ALA B CA 1
ATOM 1370 C C . ALA B 1 45 ? 0.783 -4.695 -2.846 1 98.94 45 ALA B C 1
ATOM 1372 O O . ALA B 1 45 ? 1.687 -5.438 -3.242 1 98.94 45 ALA B O 1
ATOM 1373 N N . ILE B 1 46 ? -0.21 -5.145 -2.082 1 98.94 46 ILE B N 1
ATOM 1374 C CA . ILE B 1 46 ? -0.284 -6.516 -1.59 1 98.94 46 ILE B CA 1
ATOM 1375 C C . ILE B 1 46 ? -0.352 -7.484 -2.768 1 98.94 46 ILE B C 1
ATOM 1377 O O . ILE B 1 46 ? 0.45 -8.414 -2.859 1 98.94 46 ILE B O 1
ATOM 1381 N N . GLY B 1 47 ? -1.307 -7.277 -3.637 1 98.94 47 GLY B N 1
ATOM 1382 C CA . GLY B 1 47 ? -1.566 -8.211 -4.723 1 98.94 47 GLY B CA 1
ATOM 1383 C C . GLY B 1 47 ? -0.42 -8.305 -5.711 1 98.94 47 GLY B C 1
ATOM 1384 O O . GLY B 1 47 ? -0.078 -9.398 -6.168 1 98.94 47 GLY B O 1
ATOM 1385 N N . SER B 1 48 ? 0.144 -7.18 -6.074 1 98.94 48 SER B N 1
ATOM 1386 C CA . SER B 1 48 ? 1.211 -7.191 -7.07 1 98.94 48 SER B CA 1
ATOM 1387 C C . SER B 1 48 ? 2.492 -7.793 -6.5 1 98.94 48 SER B C 1
ATOM 1389 O O . SER B 1 48 ? 3.248 -8.445 -7.223 1 98.94 48 SER B O 1
ATOM 1391 N N . CYS B 1 49 ? 2.779 -7.547 -5.23 1 98.94 49 CYS B N 1
ATOM 1392 C CA . CYS B 1 49 ? 3.932 -8.164 -4.582 1 98.94 49 CYS B CA 1
ATOM 1393 C C . CYS B 1 49 ? 3.834 -9.688 -4.633 1 98.94 49 CYS B C 1
ATOM 1395 O O . CYS B 1 49 ? 4.758 -10.359 -5.09 1 98.94 49 CYS B O 1
ATOM 1397 N N . SER B 1 50 ? 2.676 -10.156 -4.156 1 98.88 50 SER B N 1
ATOM 1398 C CA . SER B 1 50 ? 2.443 -11.594 -4.199 1 98.88 50 SER B CA 1
ATOM 1399 C C . SER B 1 50 ? 2.434 -12.109 -5.637 1 98.88 50 SER B C 1
ATOM 1401 O O . SER B 1 50 ? 2.963 -13.188 -5.918 1 98.88 50 SER B O 1
ATOM 1403 N N . GLY B 1 51 ? 1.78 -11.375 -6.496 1 98.94 51 GLY B N 1
ATOM 1404 C CA . GLY B 1 51 ? 1.747 -11.742 -7.902 1 98.94 51 GLY B CA 1
ATOM 1405 C C . GLY B 1 51 ? 3.127 -11.93 -8.508 1 98.94 51 GLY B C 1
ATOM 1406 O O . GLY B 1 51 ? 3.377 -12.914 -9.203 1 98.94 51 GLY B O 1
ATOM 1407 N N . ILE B 1 52 ? 3.994 -11 -8.242 1 98.88 52 ILE B N 1
ATOM 1408 C CA . ILE B 1 52 ? 5.359 -11.07 -8.758 1 98.88 52 ILE B CA 1
ATOM 1409 C C . ILE B 1 52 ? 6.043 -12.336 -8.242 1 98.88 52 ILE B C 1
ATOM 1411 O O . ILE B 1 52 ? 6.66 -13.07 -9.008 1 98.88 52 ILE B O 1
ATOM 1415 N N . ASP B 1 53 ? 5.945 -12.602 -6.953 1 98.81 53 ASP B N 1
ATOM 1416 C CA . ASP B 1 53 ? 6.551 -13.797 -6.379 1 98.81 53 ASP B CA 1
ATOM 1417 C C . ASP B 1 53 ? 6.031 -15.055 -7.066 1 98.81 53 ASP B C 1
ATOM 1419 O O . ASP B 1 53 ? 6.82 -15.914 -7.473 1 98.81 53 ASP B O 1
ATOM 1423 N N . VAL B 1 54 ? 4.742 -15.133 -7.156 1 98.88 54 VAL B N 1
ATOM 1424 C CA . VAL B 1 54 ? 4.105 -16.328 -7.703 1 98.88 54 VAL B CA 1
ATOM 1425 C C . VAL B 1 54 ? 4.477 -16.484 -9.172 1 98.88 54 VAL B C 1
ATOM 1427 O O . VAL B 1 54 ? 4.75 -17.594 -9.633 1 98.88 54 VAL B O 1
ATOM 1430 N N . ASP B 1 55 ? 4.484 -15.398 -9.883 1 98.88 55 ASP B N 1
ATOM 1431 C CA . ASP B 1 55 ? 4.859 -15.43 -11.289 1 98.88 55 ASP B CA 1
ATOM 1432 C C . ASP B 1 55 ? 6.277 -15.961 -11.469 1 98.88 55 ASP B C 1
ATOM 1434 O O . ASP B 1 55 ? 6.523 -16.828 -12.32 1 98.88 55 ASP B O 1
ATOM 1438 N N . ILE B 1 56 ? 7.203 -15.453 -10.703 1 98.62 56 ILE B N 1
ATOM 1439 C CA . ILE B 1 56 ? 8.594 -15.875 -10.789 1 98.62 56 ILE B CA 1
ATOM 1440 C C . ILE B 1 56 ? 8.703 -17.375 -10.508 1 98.62 56 ILE B C 1
ATOM 1442 O O . ILE B 1 56 ? 9.375 -18.094 -11.242 1 98.62 56 ILE B O 1
ATOM 1446 N N . LEU B 1 57 ? 8.039 -17.844 -9.508 1 98.5 57 LEU B N 1
ATOM 1447 C CA . LEU B 1 57 ? 8.164 -19.219 -9.062 1 98.5 57 LEU B CA 1
ATOM 1448 C C . LEU B 1 57 ? 7.5 -20.172 -10.055 1 98.5 57 LEU B C 1
ATOM 1450 O O . LEU B 1 57 ? 7.984 -21.281 -10.281 1 98.5 57 LEU B O 1
ATOM 1454 N N . THR B 1 58 ? 6.398 -19.766 -10.672 1 98.56 58 THR B N 1
ATOM 1455 C CA . THR B 1 58 ? 5.672 -20.656 -11.57 1 98.56 58 THR B CA 1
ATOM 1456 C C . THR B 1 58 ? 6.262 -20.609 -12.977 1 98.56 58 THR B C 1
ATOM 1458 O O . THR B 1 58 ? 6.297 -21.609 -13.68 1 98.56 58 THR B O 1
ATOM 1461 N N . SER B 1 59 ? 6.754 -19.422 -13.375 1 97.38 59 SER B N 1
ATOM 1462 C CA . SER B 1 59 ? 7.227 -19.266 -14.742 1 97.38 59 SER B CA 1
ATOM 1463 C C . SER B 1 59 ? 8.516 -20.047 -14.984 1 97.38 59 SER B C 1
ATOM 1465 O O . SER B 1 59 ? 8.906 -20.266 -16.125 1 97.38 59 SER B O 1
ATOM 1467 N N . ARG B 1 60 ? 9.188 -20.469 -13.93 1 96.12 60 ARG B N 1
ATOM 1468 C CA . ARG B 1 60 ? 10.344 -21.359 -14.031 1 96.12 60 ARG B CA 1
ATOM 1469 C C . ARG B 1 60 ? 9.945 -22.703 -14.625 1 96.12 60 ARG B C 1
ATOM 1471 O O . ARG B 1 60 ? 10.789 -23.422 -15.156 1 96.12 60 ARG B O 1
ATOM 1478 N N . ARG B 1 61 ? 8.664 -23 -14.578 1 97 61 ARG B N 1
ATOM 1479 C CA . ARG B 1 61 ? 8.156 -24.297 -15.047 1 97 61 ARG B CA 1
ATOM 1480 C C . ARG B 1 61 ? 7.363 -24.125 -16.344 1 97 61 ARG B C 1
ATOM 1482 O O . ARG B 1 61 ? 7.535 -24.906 -17.281 1 97 61 ARG B O 1
ATOM 1489 N N . GLY B 1 62 ? 6.5 -23.188 -16.359 1 97.12 62 GLY B N 1
ATOM 1490 C CA . GLY B 1 62 ? 5.637 -22.953 -17.5 1 97.12 62 GLY B CA 1
ATOM 1491 C C . GLY B 1 62 ? 5.004 -21.578 -17.5 1 97.12 62 GLY B C 1
ATOM 1492 O O . GLY B 1 62 ? 4.781 -20.984 -16.438 1 97.12 62 GLY B O 1
ATOM 1493 N N . GLU B 1 63 ? 4.598 -21.172 -18.656 1 95.19 63 GLU B N 1
ATOM 1494 C CA . GLU B 1 63 ? 4.016 -19.828 -18.812 1 95.19 63 GLU B CA 1
ATOM 1495 C C . GLU B 1 63 ? 2.516 -19.859 -18.531 1 95.19 63 GLU B C 1
ATOM 1497 O O . GLU B 1 63 ? 1.817 -20.781 -18.938 1 95.19 63 GLU B O 1
ATOM 1502 N N . SER B 1 64 ? 2.09 -18.828 -17.844 1 98.38 64 SER B N 1
ATOM 1503 C CA . SER B 1 64 ? 0.657 -18.703 -17.594 1 98.38 64 SER B CA 1
ATOM 1504 C C . SER B 1 64 ? -0.064 -18.125 -18.812 1 98.38 64 SER B C 1
ATOM 1506 O O . SER B 1 64 ? 0.475 -17.266 -19.516 1 98.38 64 SER B O 1
ATOM 1508 N N . THR B 1 65 ? -1.272 -18.594 -19.031 1 98.25 65 THR B N 1
ATOM 1509 C CA . THR B 1 65 ? -2.131 -18.047 -20.078 1 98.25 65 THR B CA 1
ATOM 1510 C C . THR B 1 65 ? -3.082 -17 -19.5 1 98.25 65 THR B C 1
ATOM 1512 O O . THR B 1 65 ? -3.564 -16.141 -20.234 1 98.25 65 THR B O 1
ATOM 1515 N N . THR B 1 66 ? -3.41 -17.219 -18.266 1 98.69 66 THR B N 1
ATOM 1516 C CA . THR B 1 66 ? -4.176 -16.281 -17.469 1 98.69 66 THR B CA 1
ATOM 1517 C C . THR B 1 66 ? -3.521 -16.062 -16.094 1 98.69 66 THR B C 1
ATOM 1519 O O . THR B 1 66 ? -3.068 -17.031 -15.469 1 98.69 66 THR B O 1
ATOM 1522 N N . PHE B 1 67 ? -3.365 -14.867 -15.773 1 98.94 67 PHE B N 1
ATOM 1523 C CA . PHE B 1 67 ? -2.871 -14.508 -14.445 1 98.94 67 PHE B CA 1
ATOM 1524 C C . PHE B 1 67 ? -3.561 -13.25 -13.93 1 98.94 67 PHE B C 1
ATOM 1526 O O . PHE B 1 67 ? -3.152 -12.133 -14.258 1 98.94 67 PHE B O 1
ATOM 1533 N N . ARG B 1 68 ? -4.566 -13.477 -13.102 1 98.94 68 ARG B N 1
ATOM 1534 C CA . ARG B 1 68 ? -5.379 -12.414 -12.508 1 98.94 68 ARG B CA 1
ATOM 1535 C C . ARG B 1 68 ? -5.406 -12.531 -10.992 1 98.94 68 ARG B C 1
ATOM 1537 O O . ARG B 1 68 ? -5.406 -13.641 -10.445 1 98.94 68 ARG B O 1
ATOM 1544 N N . ILE B 1 69 ? -5.41 -11.445 -10.375 1 99 69 ILE B N 1
ATOM 1545 C CA . ILE B 1 69 ? -5.52 -11.359 -8.922 1 99 69 ILE B CA 1
ATOM 1546 C C . ILE B 1 69 ? -6.605 -10.359 -8.547 1 99 69 ILE B C 1
ATOM 1548 O O . ILE B 1 69 ? -6.707 -9.289 -9.148 1 99 69 ILE B O 1
ATOM 1552 N N . GLU B 1 70 ? -7.434 -10.664 -7.66 1 98.94 70 GLU B N 1
ATOM 1553 C CA . GLU B 1 70 ? -8.305 -9.719 -6.973 1 98.94 70 GLU B CA 1
ATOM 1554 C C . GLU B 1 70 ? -7.93 -9.594 -5.5 1 98.94 70 GLU B C 1
ATOM 1556 O O . GLU B 1 70 ? -7.75 -10.602 -4.812 1 98.94 70 GLU B O 1
ATOM 1561 N N . VAL B 1 71 ? -7.777 -8.414 -5.059 1 98.94 71 VAL B N 1
ATOM 1562 C CA . VAL B 1 71 ? -7.508 -8.172 -3.645 1 98.94 71 VAL B CA 1
ATOM 1563 C C . VAL B 1 71 ? -8.648 -7.363 -3.027 1 98.94 71 VAL B C 1
ATOM 1565 O O . VAL B 1 71 ? -9.07 -6.352 -3.592 1 98.94 71 VAL B O 1
ATOM 1568 N N . GLY B 1 72 ? -9.148 -7.805 -1.929 1 98.69 72 GLY B N 1
ATOM 1569 C CA . GLY B 1 72 ? -10.211 -7.105 -1.223 1 98.69 72 GLY B CA 1
ATOM 1570 C C . GLY B 1 72 ? -9.93 -6.934 0.258 1 98.69 72 GLY B C 1
ATOM 1571 O O . GLY B 1 72 ? -9.055 -7.602 0.812 1 98.69 72 GLY B O 1
ATOM 1572 N N . GLY B 1 73 ? -10.617 -6.047 0.932 1 98.5 73 GLY B N 1
ATOM 1573 C CA . GLY B 1 73 ? -10.578 -5.789 2.363 1 98.5 73 GLY B CA 1
ATOM 1574 C C . GLY B 1 73 ? -11.711 -4.898 2.838 1 98.5 73 GLY B C 1
ATOM 1575 O O . GLY B 1 73 ? -12.391 -4.266 2.027 1 98.5 73 GLY B O 1
ATOM 1576 N N . GLU B 1 74 ? -11.883 -4.887 4.109 1 98.19 74 GLU B N 1
ATOM 1577 C CA . GLU B 1 74 ? -12.922 -4.07 4.73 1 98.19 74 GLU B CA 1
ATOM 1578 C C . GLU B 1 74 ? -12.32 -2.963 5.59 1 98.19 74 GLU B C 1
ATOM 1580 O O . GLU B 1 74 ? -11.469 -3.229 6.441 1 98.19 74 GLU B O 1
ATOM 1585 N N . LYS B 1 75 ? -12.758 -1.783 5.316 1 97.81 75 LYS B N 1
ATOM 1586 C CA . LYS B 1 75 ? -12.406 -0.692 6.219 1 97.81 75 LYS B CA 1
ATOM 1587 C C . LYS B 1 75 ? -13.336 -0.66 7.43 1 97.81 75 LYS B C 1
ATOM 1589 O O . LYS B 1 75 ? -14.555 -0.619 7.281 1 97.81 75 LYS B O 1
ATOM 1594 N N . VAL B 1 76 ? -12.742 -0.626 8.594 1 97.94 76 VAL B N 1
ATOM 1595 C CA . VAL B 1 76 ? -13.531 -0.592 9.82 1 97.94 76 VAL B CA 1
ATOM 1596 C C . VAL B 1 76 ? -13.023 0.528 10.727 1 97.94 76 VAL B C 1
ATOM 1598 O O . VAL B 1 76 ? -11.961 1.097 10.484 1 97.94 76 VAL B O 1
ATOM 1601 N N . ARG B 1 77 ? -13.773 0.894 11.648 1 97.81 77 ARG B N 1
ATOM 1602 C CA . ARG B 1 77 ? -13.406 1.803 12.727 1 97.81 77 ARG B CA 1
ATOM 1603 C C . ARG B 1 77 ? -13.836 1.244 14.078 1 97.81 77 ARG B C 1
ATOM 1605 O O . ARG B 1 77 ? -15.008 0.905 14.273 1 97.81 77 ARG B O 1
ATOM 1612 N N . ASP B 1 78 ? -12.93 1.092 14.992 1 97.62 78 ASP B N 1
ATOM 1613 C CA . ASP B 1 78 ? -13.211 0.613 16.344 1 97.62 78 ASP B CA 1
ATOM 1614 C C . ASP B 1 78 ? -12.32 1.306 17.375 1 97.62 78 ASP B C 1
ATOM 1616 O O . ASP B 1 78 ? -11.93 2.459 17.188 1 97.62 78 ASP B O 1
ATOM 1620 N N . GLU B 1 79 ? -12.047 0.724 18.516 1 97.44 79 GLU B N 1
ATOM 1621 C CA . GLU B 1 79 ? -11.273 1.336 19.594 1 97.44 79 GLU B CA 1
ATOM 1622 C C . GLU B 1 79 ? -9.828 1.571 19.156 1 97.44 79 GLU B C 1
ATOM 1624 O O . GLU B 1 79 ? -9.102 2.34 19.797 1 97.44 79 GLU B O 1
ATOM 1629 N N . HIS B 1 80 ? -9.391 0.958 18.094 1 96.94 80 HIS B N 1
ATOM 1630 C CA . HIS B 1 80 ? -8.023 1.103 17.594 1 96.94 80 HIS B CA 1
ATOM 1631 C C . HIS B 1 80 ? -7.965 2.102 16.438 1 96.94 80 HIS B C 1
ATOM 1633 O O . HIS B 1 80 ? -6.914 2.277 15.82 1 96.94 80 HIS B O 1
ATOM 1639 N N . GLY B 1 81 ? -9.125 2.756 16.188 1 98.12 81 GLY B N 1
ATOM 1640 C CA . GLY B 1 81 ? -9.203 3.688 15.078 1 98.12 81 GLY B CA 1
ATOM 1641 C C . GLY B 1 81 ? -9.562 3.023 13.766 1 98.12 81 GLY B C 1
ATOM 1642 O O . GLY B 1 81 ? -10.172 1.951 13.75 1 98.12 81 GLY B O 1
ATOM 1643 N N . ASN B 1 82 ? -9.305 3.766 12.695 1 98.5 82 ASN B N 1
ATOM 1644 C CA . ASN B 1 82 ? -9.523 3.232 11.352 1 98.5 82 ASN B CA 1
ATOM 1645 C C . ASN B 1 82 ? -8.531 2.125 11.016 1 98.5 82 ASN B C 1
ATOM 1647 O O . ASN B 1 82 ? -7.359 2.199 11.398 1 98.5 82 ASN B O 1
ATOM 1651 N N . HIS B 1 83 ? -8.93 1.106 10.344 1 98.56 83 HIS B N 1
ATOM 1652 C CA . HIS B 1 83 ? -8.023 0.11 9.781 1 98.56 83 HIS B CA 1
ATOM 1653 C C . HIS B 1 83 ? -8.766 -0.846 8.852 1 98.56 83 HIS B C 1
ATOM 1655 O O . HIS B 1 83 ? -9.992 -0.77 8.727 1 98.56 83 HIS B O 1
ATOM 1661 N N . MET B 1 84 ? -8.023 -1.651 8.203 1 98.5 84 MET B N 1
ATOM 1662 C CA . MET B 1 84 ? -8.633 -2.639 7.316 1 98.5 84 MET B CA 1
ATOM 1663 C C . MET B 1 84 ? -8.586 -4.031 7.938 1 98.5 84 MET B C 1
ATOM 1665 O O . MET B 1 84 ? -7.625 -4.375 8.633 1 98.5 84 MET B O 1
ATOM 1669 N N . THR B 1 85 ? -9.586 -4.797 7.668 1 98.06 85 THR B N 1
ATOM 1670 C CA . THR B 1 85 ? -9.695 -6.199 8.047 1 98.06 85 THR B CA 1
ATOM 1671 C C . THR B 1 85 ? -10.117 -7.055 6.859 1 98.06 85 THR B C 1
ATOM 1673 O O . THR B 1 85 ? -10.406 -6.527 5.781 1 98.06 85 THR B O 1
ATOM 1676 N N . ASP B 1 86 ? -10.07 -8.398 7.062 1 98.19 86 ASP B N 1
ATOM 1677 C CA . ASP B 1 86 ? -10.539 -9.367 6.074 1 98.19 86 ASP B CA 1
ATOM 1678 C C . ASP B 1 86 ? -9.836 -9.164 4.734 1 98.19 86 ASP B C 1
ATOM 1680 O O . ASP B 1 86 ? -10.484 -9.148 3.686 1 98.19 86 ASP B O 1
ATOM 1684 N N . LEU B 1 87 ? -8.562 -8.875 4.805 1 98.81 87 LEU B N 1
ATOM 1685 C CA . LEU B 1 87 ? -7.762 -8.797 3.592 1 98.81 87 LEU B CA 1
ATOM 1686 C C . LEU B 1 87 ? -7.672 -10.156 2.908 1 98.81 87 LEU B C 1
ATOM 1688 O O . LEU B 1 87 ? -7.375 -11.164 3.557 1 98.81 87 LEU B O 1
ATOM 1692 N N . GLU B 1 88 ? -7.977 -10.156 1.635 1 98.88 88 GLU B N 1
ATOM 1693 C CA . GLU B 1 88 ? -7.992 -11.398 0.867 1 98.88 88 GLU B CA 1
ATOM 1694 C C . GLU B 1 88 ? -7.371 -11.203 -0.513 1 98.88 88 GLU B C 1
ATOM 1696 O O . GLU B 1 88 ? -7.688 -10.242 -1.213 1 98.88 88 GLU B O 1
ATOM 1701 N N . VAL B 1 89 ? -6.48 -12.086 -0.875 1 98.94 89 VAL B N 1
ATOM 1702 C CA . VAL B 1 89 ? -5.852 -12.133 -2.191 1 98.94 89 VAL B CA 1
ATOM 1703 C C . VAL B 1 89 ? -6.34 -13.367 -2.949 1 98.94 89 VAL B C 1
ATOM 1705 O O . VAL B 1 89 ? -6.023 -14.5 -2.572 1 98.94 89 VAL B O 1
ATOM 1708 N N . THR B 1 90 ? -7.059 -13.133 -4.008 1 98.94 90 THR B N 1
ATOM 1709 C CA . THR B 1 90 ? -7.594 -14.219 -4.824 1 98.94 90 THR B CA 1
ATOM 1710 C C . THR B 1 90 ? -6.824 -14.344 -6.137 1 98.94 90 THR B C 1
ATOM 1712 O O . THR B 1 90 ? -6.77 -13.391 -6.918 1 98.94 90 THR B O 1
ATOM 1715 N N . PHE B 1 91 ? -6.316 -15.531 -6.398 1 98.94 91 PHE B N 1
ATOM 1716 C CA . PHE B 1 91 ? -5.562 -15.82 -7.609 1 98.94 91 PHE B CA 1
ATOM 1717 C C . PHE B 1 91 ? -6.41 -16.594 -8.609 1 98.94 91 PHE B C 1
ATOM 1719 O O . PHE B 1 91 ? -7.047 -17.594 -8.25 1 98.94 91 PHE B O 1
ATOM 1726 N N . GLU B 1 92 ? -6.438 -16.109 -9.797 1 98.94 92 GLU B N 1
ATOM 1727 C CA . GLU B 1 92 ? -6.879 -16.891 -10.953 1 98.94 92 GLU B CA 1
ATOM 1728 C C . GLU B 1 92 ? -5.75 -17.062 -11.969 1 98.94 92 GLU B C 1
ATOM 1730 O O . GLU B 1 92 ? -5.527 -16.188 -12.812 1 98.94 92 GLU B O 1
ATOM 1735 N N . VAL B 1 93 ? -5.129 -18.234 -11.945 1 98.88 93 VAL B N 1
ATOM 1736 C CA . VAL B 1 93 ? -3.971 -18.484 -12.797 1 98.88 93 VAL B CA 1
ATOM 1737 C C . VAL B 1 93 ? -4.199 -19.766 -13.609 1 98.88 93 VAL B C 1
ATOM 1739 O O . VAL B 1 93 ? -4.574 -20.797 -13.055 1 98.88 93 VAL B O 1
ATOM 1742 N N . LYS B 1 94 ? -4.051 -19.625 -14.844 1 98.69 94 LYS B N 1
ATOM 1743 C CA . LYS B 1 94 ? -4.145 -20.766 -15.758 1 98.69 94 LYS B CA 1
ATOM 1744 C C . LYS B 1 94 ? -2.854 -20.938 -16.547 1 98.69 94 LYS B C 1
ATOM 1746 O O . LYS B 1 94 ? -2.125 -19.969 -16.781 1 98.69 94 LYS B O 1
ATOM 1751 N N . PHE B 1 95 ? -2.691 -22.156 -16.969 1 98.19 95 PHE B N 1
ATOM 1752 C CA . PHE B 1 95 ? -1.502 -22.5 -17.734 1 98.19 95 PHE B CA 1
ATOM 1753 C C . PHE B 1 95 ? -1.878 -23.281 -18.984 1 98.19 95 PHE B C 1
ATOM 1755 O O . PHE B 1 95 ? -2.979 -23.828 -19.078 1 98.19 95 PHE B O 1
ATOM 1762 N N . ASP B 1 96 ? -0.934 -23.234 -19.875 1 94.38 96 ASP B N 1
ATOM 1763 C CA . ASP B 1 96 ? -1.148 -24.016 -21.078 1 94.38 96 ASP B CA 1
ATOM 1764 C C . ASP B 1 96 ? -1.188 -25.516 -20.75 1 94.38 96 ASP B C 1
ATOM 1766 O O . ASP B 1 96 ? -0.717 -25.938 -19.703 1 94.38 96 ASP B O 1
ATOM 1770 N N . GLU B 1 97 ? -1.773 -26.25 -21.688 1 94.88 97 GLU B N 1
ATOM 1771 C CA . GLU B 1 97 ? -1.693 -27.703 -21.562 1 94.88 97 GLU B CA 1
ATOM 1772 C C . GLU B 1 97 ? -0.278 -28.203 -21.844 1 94.88 97 GLU B C 1
ATOM 1774 O O . GLU B 1 97 ? 0.532 -27.5 -22.438 1 94.88 97 GLU B O 1
ATOM 1779 N N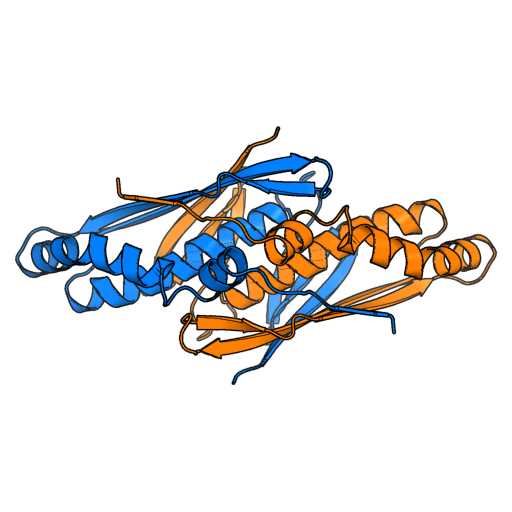 . GLY B 1 98 ? 0.014 -29.438 -21.312 1 96.88 98 GLY B N 1
ATOM 1780 C CA . GLY B 1 98 ? 1.314 -30.047 -21.562 1 96.88 98 GLY B CA 1
ATOM 1781 C C . GLY B 1 98 ? 2.166 -30.141 -20.312 1 96.88 98 GLY B C 1
ATOM 1782 O O . GLY B 1 98 ? 1.73 -29.766 -19.219 1 96.88 98 GLY B O 1
ATOM 1783 N N . GLU B 1 99 ? 3.328 -30.688 -20.469 1 97.75 99 GLU B N 1
ATOM 1784 C CA . GLU B 1 99 ? 4.207 -31 -19.344 1 97.75 99 GLU B CA 1
ATOM 1785 C C . GLU B 1 99 ? 4.594 -29.75 -18.578 1 97.75 99 GLU B C 1
ATOM 1787 O O . GLU B 1 99 ? 4.574 -29.734 -17.344 1 97.75 99 GLU B O 1
ATOM 1792 N N . ALA B 1 100 ? 4.891 -28.719 -19.297 1 97.38 100 ALA B N 1
ATOM 1793 C CA . ALA B 1 100 ? 5.297 -27.469 -18.656 1 97.38 100 ALA B CA 1
ATOM 1794 C C . ALA B 1 100 ? 4.137 -26.859 -17.875 1 97.38 100 ALA B C 1
ATOM 1796 O O . ALA B 1 100 ? 4.316 -26.406 -16.734 1 97.38 100 ALA B O 1
ATOM 1797 N N . GLY B 1 101 ? 2.955 -26.766 -18.516 1 97.81 101 GLY B N 1
ATOM 1798 C CA . GLY B 1 101 ? 1.781 -26.25 -17.828 1 97.81 101 GLY B CA 1
ATOM 1799 C C . GLY B 1 101 ? 1.388 -27.078 -16.625 1 97.81 101 GLY B C 1
ATOM 1800 O O . GLY B 1 101 ? 0.997 -26.516 -15.594 1 97.81 101 GLY B O 1
ATOM 1801 N N . ASP B 1 102 ? 1.538 -28.391 -16.75 1 98.06 102 ASP B N 1
ATOM 1802 C CA . ASP B 1 102 ? 1.243 -29.297 -15.641 1 98.06 102 ASP B CA 1
ATOM 1803 C C . ASP B 1 102 ? 2.205 -29.062 -14.477 1 98.06 102 ASP B C 1
ATOM 1805 O O . ASP B 1 102 ? 1.79 -29.031 -13.32 1 98.06 102 ASP B O 1
ATOM 1809 N N . ALA B 1 103 ? 3.41 -28.922 -14.805 1 98.38 103 ALA B N 1
ATOM 1810 C CA . ALA B 1 103 ? 4.418 -28.672 -13.781 1 98.38 103 ALA B CA 1
ATOM 1811 C C . ALA B 1 103 ? 4.16 -27.359 -13.062 1 98.38 103 ALA B C 1
ATOM 1813 O O . ALA B 1 103 ? 4.301 -27.266 -11.836 1 98.38 103 ALA B O 1
ATOM 1814 N N . ALA B 1 104 ? 3.818 -26.328 -13.805 1 98.5 104 ALA B N 1
ATOM 1815 C CA . ALA B 1 104 ? 3.518 -25.016 -13.227 1 98.5 104 ALA B CA 1
ATOM 1816 C C . ALA B 1 104 ? 2.285 -25.094 -12.328 1 98.5 104 ALA B C 1
ATOM 1818 O O . ALA B 1 104 ? 2.27 -24.5 -11.242 1 98.5 104 ALA B O 1
ATOM 1819 N N . ARG B 1 105 ? 1.264 -25.781 -12.789 1 98.12 105 ARG B N 1
ATOM 1820 C CA . ARG B 1 105 ? 0.044 -25.938 -12.008 1 98.12 105 ARG B CA 1
ATOM 1821 C C . ARG B 1 105 ? 0.33 -26.641 -10.688 1 98.12 105 ARG B C 1
ATOM 1823 O O . ARG B 1 105 ? -0.262 -26.312 -9.656 1 98.12 105 ARG B O 1
ATOM 1830 N N . GLU B 1 106 ? 1.19 -27.531 -10.727 1 98.12 106 GLU B N 1
ATOM 1831 C CA . GLU B 1 106 ? 1.52 -28.328 -9.539 1 98.12 106 GLU B CA 1
ATOM 1832 C C . GLU B 1 106 ? 2.201 -27.469 -8.477 1 98.12 106 GLU B C 1
ATOM 1834 O O . GLU B 1 106 ? 2.004 -27.688 -7.281 1 98.12 106 GLU B O 1
ATOM 1839 N N . VAL B 1 107 ? 2.949 -26.5 -8.844 1 98.38 107 VAL B N 1
ATOM 1840 C CA . VAL B 1 107 ? 3.734 -25.734 -7.879 1 98.38 107 VAL B CA 1
ATOM 1841 C C . VAL B 1 107 ? 2.953 -24.516 -7.426 1 98.38 107 VAL B C 1
ATOM 1843 O O . VAL B 1 107 ? 3.324 -23.844 -6.453 1 98.38 107 VAL B O 1
ATOM 1846 N N . LEU B 1 108 ? 1.87 -24.219 -8.117 1 98.81 108 LEU B N 1
ATOM 1847 C CA . LEU B 1 108 ? 1.144 -22.969 -7.906 1 98.81 108 LEU B CA 1
ATOM 1848 C C . LEU B 1 108 ? 0.721 -22.828 -6.449 1 98.81 108 LEU B C 1
ATOM 1850 O O . LEU B 1 108 ? 0.975 -21.797 -5.824 1 98.81 108 LEU B O 1
ATOM 1854 N N . PRO B 1 109 ? 0.111 -23.859 -5.777 1 98.75 109 PRO B N 1
ATOM 1855 C CA . PRO B 1 109 ? -0.302 -23.688 -4.383 1 98.75 109 PRO B CA 1
ATOM 1856 C C . PRO B 1 109 ? 0.874 -23.406 -3.449 1 98.75 109 PRO B C 1
ATOM 1858 O O . PRO B 1 109 ? 0.772 -22.547 -2.562 1 98.75 109 PRO B O 1
ATOM 1861 N N . LYS B 1 110 ? 1.95 -24.047 -3.666 1 98.5 110 LYS B N 1
ATOM 1862 C CA . LYS B 1 110 ? 3.129 -23.828 -2.83 1 98.5 110 LYS B CA 1
ATOM 1863 C C . LYS B 1 110 ? 3.746 -22.453 -3.088 1 98.5 110 LYS B C 1
ATOM 1865 O O . LYS B 1 110 ? 4.281 -21.828 -2.172 1 98.5 110 LYS B O 1
ATOM 1870 N N . ALA B 1 111 ? 3.736 -22.047 -4.367 1 98.81 111 ALA B N 1
ATOM 1871 C CA . ALA B 1 111 ? 4.234 -20.719 -4.707 1 98.81 111 ALA B CA 1
ATOM 1872 C C . ALA B 1 111 ? 3.457 -19.641 -3.967 1 98.81 111 ALA B C 1
ATOM 1874 O O . ALA B 1 111 ? 4.051 -18.703 -3.416 1 98.81 111 ALA B O 1
ATOM 1875 N N . VAL B 1 112 ? 2.141 -19.75 -3.908 1 98.88 112 VAL B N 1
ATOM 1876 C CA . VAL B 1 112 ? 1.281 -18.797 -3.211 1 98.88 112 VAL B CA 1
ATOM 1877 C C . VAL B 1 112 ? 1.589 -18.828 -1.716 1 98.88 112 VAL B C 1
ATOM 1879 O O . VAL B 1 112 ? 1.718 -17.766 -1.085 1 98.88 112 VAL B O 1
ATOM 1882 N N . GLU B 1 113 ? 1.773 -19.984 -1.185 1 98.38 113 GLU B N 1
ATOM 1883 C CA . GLU B 1 113 ? 2.086 -20.141 0.233 1 98.38 113 GLU B CA 1
ATOM 1884 C C . GLU B 1 113 ? 3.432 -19.516 0.575 1 98.38 113 GLU B C 1
ATOM 1886 O O . GLU B 1 113 ? 3.559 -18.812 1.581 1 98.38 113 GLU B O 1
ATOM 1891 N N . ARG B 1 114 ? 4.391 -19.781 -0.213 1 98.44 114 ARG B N 1
ATOM 1892 C CA . ARG B 1 114 ? 5.723 -19.234 0.025 1 98.44 114 ARG B CA 1
ATOM 1893 C C . ARG B 1 114 ? 5.715 -17.703 -0.061 1 98.44 114 ARG B C 1
ATOM 1895 O O . ARG B 1 114 ? 6.391 -17.031 0.719 1 98.44 114 ARG B O 1
ATOM 1902 N N . SER B 1 115 ? 5.008 -17.188 -1.116 1 98.69 115 SER B N 1
ATOM 1903 C CA . SER B 1 115 ? 4.863 -15.742 -1.205 1 98.69 115 SER B CA 1
ATOM 1904 C C . SER B 1 115 ? 4.309 -15.164 0.092 1 98.69 115 SER B C 1
ATOM 1906 O O . SER B 1 115 ? 4.879 -14.227 0.654 1 98.69 115 SER B O 1
ATOM 1908 N N . ARG B 1 116 ? 3.26 -15.727 0.612 1 97.5 116 ARG B N 1
ATOM 1909 C CA . ARG B 1 116 ? 2.541 -15.227 1.782 1 97.5 116 ARG B CA 1
ATOM 1910 C C . ARG B 1 116 ? 3.398 -15.344 3.039 1 97.5 116 ARG B C 1
ATOM 1912 O O . ARG B 1 116 ? 3.418 -14.43 3.867 1 97.5 116 ARG B O 1
ATOM 1919 N N . THR B 1 117 ? 4.148 -16.422 3.172 1 97.25 117 THR B N 1
ATOM 1920 C CA . THR B 1 117 ? 4.75 -16.75 4.461 1 97.25 117 THR B CA 1
ATOM 1921 C C . THR B 1 117 ? 6.164 -16.188 4.555 1 97.25 117 THR B C 1
ATOM 1923 O O . THR B 1 117 ? 6.719 -16.062 5.648 1 97.25 117 THR B O 1
ATOM 1926 N N . SER B 1 118 ? 6.762 -15.859 3.301 1 98.19 118 SER B N 1
ATOM 1927 C CA . SER B 1 118 ? 8.156 -15.469 3.469 1 98.19 118 SER B CA 1
ATOM 1928 C C . SER B 1 118 ? 8.578 -14.453 2.414 1 98.19 118 SER B C 1
ATOM 1930 O O . SER B 1 118 ? 9.508 -13.664 2.637 1 98.19 118 SER B O 1
ATOM 1932 N N . LEU B 1 119 ? 8.008 -14.422 1.294 1 98.75 119 LEU B N 1
ATOM 1933 C CA . LEU B 1 119 ? 8.641 -13.727 0.174 1 98.75 119 LEU B CA 1
ATOM 1934 C C . LEU B 1 119 ? 8 -12.359 -0.044 1 98.75 119 LEU B C 1
ATOM 1936 O O . LEU B 1 119 ? 8.703 -11.391 -0.358 1 98.75 119 LEU B O 1
ATOM 1940 N N . CYS B 1 120 ? 6.707 -12.297 -0.028 1 98.81 120 CYS B N 1
ATOM 1941 C CA . CYS B 1 120 ? 6.031 -11.039 -0.311 1 98.81 120 CYS B CA 1
ATOM 1942 C C . CYS B 1 120 ? 6.344 -10 0.76 1 98.81 120 CYS B C 1
ATOM 1944 O O . CYS B 1 120 ? 5.766 -10.031 1.847 1 98.81 120 CYS B O 1
ATOM 1946 N N . THR B 1 121 ? 7.207 -9.039 0.442 1 98.69 121 THR B N 1
ATOM 1947 C CA . THR B 1 121 ? 7.66 -8 1.361 1 98.69 121 THR B CA 1
ATOM 1948 C C . THR B 1 121 ? 6.477 -7.219 1.918 1 98.69 121 THR B C 1
ATOM 1950 O O . THR B 1 121 ? 6.395 -6.98 3.125 1 98.69 121 THR B O 1
ATOM 1953 N N . VAL B 1 122 ? 5.57 -6.828 1.052 1 98.88 122 VAL B N 1
ATOM 1954 C CA . VAL B 1 122 ? 4.43 -6.004 1.444 1 98.88 122 VAL B CA 1
ATOM 1955 C C . VAL B 1 122 ? 3.525 -6.793 2.387 1 98.88 122 VAL B C 1
ATOM 1957 O O . VAL B 1 122 ? 3.186 -6.32 3.473 1 98.88 122 VAL B O 1
ATOM 1960 N N . GLY B 1 123 ? 3.146 -8.008 1.95 1 98.88 123 GLY B N 1
ATOM 1961 C CA . GLY B 1 123 ? 2.297 -8.844 2.781 1 98.88 123 GLY B CA 1
ATOM 1962 C C . GLY B 1 123 ? 2.896 -9.141 4.145 1 98.88 123 GLY B C 1
ATOM 1963 O O . GLY B 1 123 ? 2.219 -9.023 5.168 1 98.88 123 GLY B O 1
ATOM 1964 N N . ARG B 1 124 ? 4.207 -9.508 4.223 1 98.81 124 ARG B N 1
ATOM 1965 C CA . ARG B 1 124 ? 4.891 -9.805 5.477 1 98.81 124 ARG B CA 1
ATOM 1966 C C . ARG B 1 124 ? 4.914 -8.578 6.387 1 98.81 124 ARG B C 1
ATOM 1968 O O . ARG B 1 124 ? 4.738 -8.695 7.598 1 98.81 124 ARG B O 1
ATOM 1975 N N . THR B 1 125 ? 5.168 -7.391 5.84 1 98.81 125 THR B N 1
ATOM 1976 C CA . THR B 1 125 ? 5.18 -6.148 6.605 1 98.81 125 THR B CA 1
ATOM 1977 C C . THR B 1 125 ? 3.848 -5.941 7.32 1 98.81 125 THR B C 1
ATOM 1979 O O . THR B 1 125 ? 3.818 -5.594 8.5 1 98.81 125 THR B O 1
ATOM 1982 N N . ILE B 1 126 ? 2.768 -6.18 6.598 1 98.88 126 ILE B N 1
ATOM 1983 C CA . ILE B 1 126 ? 1.423 -5.953 7.117 1 98.88 126 ILE B CA 1
ATOM 1984 C C . ILE B 1 126 ? 1.095 -7.008 8.172 1 98.88 126 ILE B C 1
ATOM 1986 O O . ILE B 1 126 ? 0.594 -6.68 9.25 1 98.88 126 ILE B O 1
ATOM 1990 N N . GLU B 1 127 ? 1.403 -8.234 7.895 1 98.69 127 GLU B N 1
ATOM 1991 C CA . GLU B 1 127 ? 1.046 -9.305 8.82 1 98.69 127 GLU B CA 1
ATOM 1992 C C .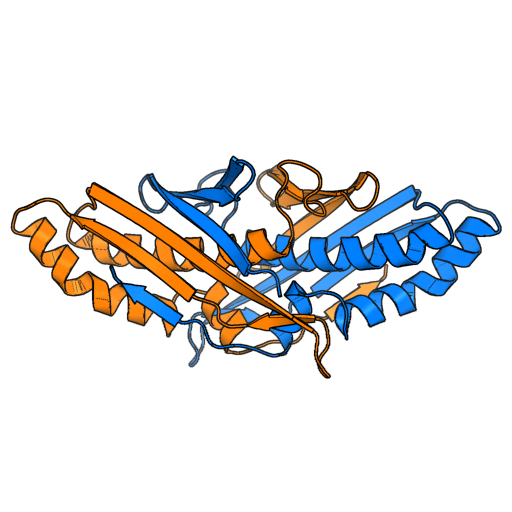 GLU B 1 127 ? 1.847 -9.211 10.117 1 98.69 127 GLU B C 1
ATOM 1994 O O . GLU B 1 127 ? 1.331 -9.508 11.195 1 98.69 127 GLU B O 1
ATOM 1999 N N . LEU B 1 128 ? 3.104 -8.859 10.07 1 98.38 128 LEU B N 1
ATOM 2000 C CA . LEU B 1 128 ? 3.969 -8.75 11.234 1 98.38 128 LEU B CA 1
ATOM 2001 C C . LEU B 1 128 ? 3.619 -7.508 12.055 1 98.38 128 LEU B C 1
ATOM 2003 O O . LEU B 1 128 ? 3.689 -7.535 13.289 1 98.38 128 LEU B O 1
ATOM 2007 N N . GLY B 1 129 ? 3.186 -6.441 11.359 1 98.56 129 GLY B N 1
ATOM 2008 C CA . GLY B 1 129 ? 3.057 -5.141 11.992 1 98.56 129 GLY B CA 1
ATOM 2009 C C . GLY B 1 129 ? 4.395 -4.469 12.258 1 98.56 129 GLY B C 1
ATOM 2010 O O . GLY B 1 129 ? 5.375 -5.137 12.594 1 98.56 129 GLY B O 1
ATOM 2011 N N . THR B 1 130 ? 4.461 -3.213 12.125 1 98.31 130 THR B N 1
ATOM 2012 C CA . THR B 1 130 ? 5.668 -2.43 12.367 1 98.31 130 THR B CA 1
ATOM 2013 C C . THR B 1 130 ? 5.32 -0.973 12.656 1 98.31 130 THR B C 1
ATOM 2015 O O . THR B 1 130 ? 4.359 -0.436 12.094 1 98.31 130 THR B O 1
ATOM 2018 N N . PRO B 1 131 ? 6.059 -0.324 13.547 1 98.25 131 PRO B N 1
ATOM 2019 C CA . PRO B 1 131 ? 5.77 1.084 13.828 1 98.25 131 PRO B CA 1
ATOM 2020 C C . PRO B 1 131 ? 6.086 1.999 12.641 1 98.25 131 PRO B C 1
ATOM 2022 O O . PRO B 1 131 ? 6.941 1.674 11.82 1 98.25 131 PRO B O 1
ATOM 2025 N N . ILE B 1 132 ? 5.363 3.078 12.531 1 98.75 132 ILE B N 1
ATOM 2026 C CA . ILE B 1 132 ? 5.613 4.145 11.57 1 98.75 132 ILE B CA 1
ATOM 2027 C C . ILE B 1 132 ? 5.941 5.441 12.312 1 98.75 132 ILE B C 1
ATOM 2029 O O . ILE B 1 132 ? 5.16 5.898 13.148 1 98.75 132 ILE B O 1
ATOM 2033 N N . LYS B 1 133 ? 7.078 5.977 11.953 1 98.56 133 LYS B N 1
ATOM 2034 C CA . LYS B 1 133 ? 7.508 7.227 12.578 1 98.56 133 LYS B CA 1
ATOM 2035 C C . LYS B 1 133 ? 7.102 8.43 11.734 1 98.56 133 LYS B C 1
ATOM 2037 O O . LYS B 1 133 ? 7.199 8.391 10.508 1 98.56 133 L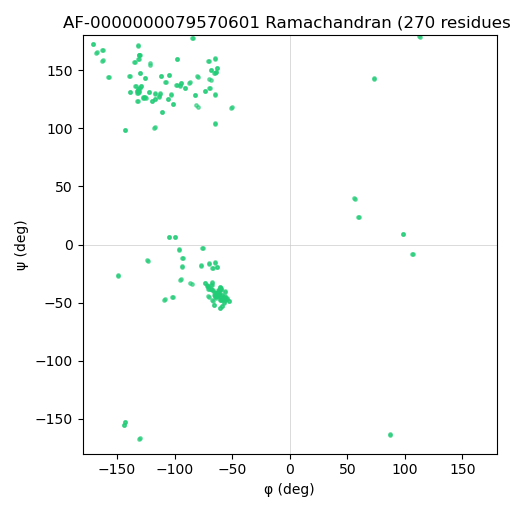YS B O 1
ATOM 2042 N N . ASP B 1 134 ? 6.656 9.438 12.359 1 98.56 134 ASP B N 1
ATOM 2043 C CA . ASP B 1 134 ? 6.395 10.695 11.672 1 98.56 134 ASP B CA 1
ATOM 2044 C C . ASP B 1 134 ? 7.438 11.75 12.031 1 98.56 134 ASP B C 1
ATOM 2046 O O . ASP B 1 134 ? 7.891 11.812 13.18 1 98.56 134 ASP B O 1
ATOM 2050 N N . VAL B 1 135 ? 7.867 12.516 11.086 1 98.56 135 VAL B N 1
ATOM 2051 C CA . VAL B 1 135 ? 8.789 13.633 11.258 1 98.56 135 VAL B CA 1
ATOM 2052 C C . VAL B 1 135 ? 8.18 14.906 10.672 1 98.56 135 VAL B C 1
ATOM 2054 O O . VAL B 1 135 ? 7.668 14.898 9.547 1 98.56 135 VAL B O 1
ATOM 2057 N N . LEU B 1 136 ? 8.125 15.93 11.453 1 98 136 LEU B N 1
ATOM 2058 C CA . LEU B 1 136 ? 7.715 17.25 10.984 1 98 136 LEU B CA 1
ATOM 2059 C C . LEU B 1 136 ? 8.93 18.141 10.773 1 98 136 LEU B C 1
ATOM 2061 O O . LEU B 1 136 ? 9.727 18.344 11.688 1 98 136 LEU B O 1
ATOM 2065 N N . LEU B 1 137 ? 9.125 18.625 9.586 1 96.5 137 LEU B N 1
ATOM 2066 C CA . LEU B 1 137 ? 10.242 19.516 9.273 1 96.5 137 LEU B CA 1
ATOM 2067 C C . LEU B 1 137 ? 9.883 20.969 9.57 1 96.5 137 LEU B C 1
ATOM 2069 O O . LEU B 1 137 ? 8.727 21.375 9.414 1 96.5 137 LEU B O 1
#

Sequence (274 aa):
MARRTVQIEKIAPSKFVATNERGAQITIGMGEDADFVPGELLLAAIGSCSGIDVDILTSRRGESTTFRIEVGGEKVRDEHGNHMTDLEVTFEVKFDEGEAGDAAREVLPKAVERSRTSLCTVGRTIELGTPIKDVLLMARRTVQIEKIAPSKFVATNERGAQITIGMGEDADFVPGELLLAAIGSCSGIDVDILTSRRGESTTFRIEVGGEKVRDEHGNHMTDLEVTFEVKFDEGEAGDAAREVLPKAVERSRTSLCTVGRTIELGTPIKDVLL